Protein 5GUJ (pdb70)

Secondary structure (DSSP, 8-state):
-HHHHHHHHHHHHHHHHHHHHHHSSHHHHHHHHHHTTT--HHHHHHHT-EEE-S-SSHHHHHHHHTT--HHHHHHTTSEEE-TTSS-EEESS-SEEEEEEE-TTS-EEEEEEEESSS-SSSEEE--SBTTB-TTT--BTHHHHHHHHHHHTEEEEEESHHHHHHHHHTT--SEEEESSS---HHHHHHHHHH-SEEEE---SSHHHHHHHHHHHHHHHHTT-EEEE----SS--HHHHHHHH-HHHIIIIIITT-EEHHHHHHHHTTTT--TTSHHHHHHHHHHHHHHHTTSSSHHHHHHHHHHHHHHHT--HHHHHHHHHHH-

B-factor: mean 35.85, std 9.56, range [15.43, 84.0]

Foldseek 3Di:
DLVVLLQVLQVVVLQVQLCCLPPHPQNVVVVVVCVVLPDDVVLCVVQSKGWAEQDWCPVVCVQVVVPDDVVSCVLLQQWDAPPVRPGITGPAYQFTWGFFAAQQRGTRWIWTAHPDDDPPRIDIRDDHPRDDLQQGWGLNNQQLVVCQVVQEAEEEADVVLQSLQVVLVRSSYTYRYPDQHHLNNLVVVVVRHQEYEYQYFQDPVRLVSVLVNVVSNVVVNRQYFYFHDPDRDHNSRCCVVPNSPCCVVVGVVVTGHPLVSVLVVLCPPADCVDPVSVVVSLLVSLLVLLPDPDPVSSVVVLVVNCPVVVNDSVVSVVSSVVND

Solvent-accessible surface area: 15894 Å² total; per-residue (Å²): 112,25,94,115,95,6,31,87,0,0,56,54,0,23,130,37,5,34,80,9,1,50,97,42,173,99,0,102,126,0,27,84,57,4,73,92,119,42,38,58,78,136,18,0,79,80,15,55,0,0,10,1,22,112,31,153,83,55,4,11,101,6,0,67,153,106,67,26,56,55,38,44,0,62,116,0,1,5,1,48,124,116,188,98,58,82,22,47,38,3,41,2,50,20,5,0,0,7,5,0,14,34,43,166,25,39,1,8,0,1,1,0,29,4,18,53,103,62,142,66,90,88,21,45,5,57,101,5,60,32,2,62,81,39,105,10,0,9,6,5,74,56,0,95,106,62,0,155,157,79,132,34,0,0,0,0,63,24,9,34,15,0,7,10,0,12,65,8,79,0,88,2,0,0,0,2,3,59,36,77,12,29,65,65,0,0,125,26,0,102,180,37,15,92,52,0,2,0,0,11,53,20,74,158,70,2,31,69,24,6,26,128,4,0,78,42,0,83,144,81,45,7,128,10,98,4,4,53,10,66,106,72,17,37,0,33,76,6,11,108,129,91,23,12,130,83,0,43,88,73,12,1,81,58,9,48,50,8,8,29,5,17,11,72,35,44,56,115,91,58,87,39,102,60,128,45,44,82,100,41,1,9,87,63,1,0,96,34,0,20,82,34,96,44,90,141,76,34,91,73,23,5,104,100,2,13,86,87,19,103,56,62,78,149,60,6,69,128,42,17,71,105,71,105

CATH classification: 3.90.980.10 (+1 more: 3.40.1360.10)

Sequence (324 aa):
SGEQKMAEAHELLKKFYHHLLINTKEGQEALDYLLSRGFTKELINEFQIGYALDSWDFITKFLVKRGFSEAQMEKAGLLIRREDGSGYFDRFRNRVMFPIHDHHGAVVAFSGRALGSQQPKYMNSPETPLFHKSKLLYNFYKARLHIRKQERAVLFEGFADVISAVSSDVKESIATMGTSLTDDHVKILRRNVEEIILCYDSDKAGYEATLKASELLQKKGCKVRVAMIPDGLDPDDYIKKFGGEKFKNDIIDASVTVMAFKMQYFRKGKNLSDEGDRLAYIKDVLKEISTLSGSLEQEVYVKQLASEFSLSQESLTEQLSVFS

InterPro domains:
  IPR002694 Zinc finger, CHC2-type [PF01807] (6-99)
  IPR002694 Zinc finger, CHC2-type [SM00400] (36-90)
  IPR006171 TOPRIM domain [PS50880] (262-343)
  IPR006171 TOPRIM domain [SM00493] (262-333)
  IPR006295 DNA primase, DnaG [TIGR01391] (4-420)
  IPR013264 DNA primase DNAG, catalytic core, N-terminal [PF08275] (128-255)
  IPR016136 DNA helicase DnaB, N-terminal/DNA primase DnaG, C-terminal [G3DSA:1.10.860.10] (467-563)
  IPR019475 DNA primase, DnaB-helicase binding domain [PF10410] (370-425)
  IPR030846 DNA primase DnaG, bacteria [MF_00974] (4-593)
  IPR030846 DNA primase DnaG, bacteria [PIRSF002811] (3-602)
  IPR034151 Bacterial DnaG primase, TOPRIM domain [cd03364] (263-340)
  IPR036185 DNA helicase, DnaB-like, N-terminal domain superfamily [SSF48024] (463-563)
  IPR036977 DNA Primase, CHC2-type zinc finger [G3DSA:3.90.580.10] (1-101)
  IPR037068 DNA primase, catalytic core, N-terminal domain superfamily [G3DSA:3.90.980.10] (112-243)
  IPR050219 DnaG Primase [PTHR30313] (4-601)

Nearest PDB structures (foldseek):
  5guj-assembly1_A  TM=1.003E+00  e=5.226E-65  Bacillus subtilis subsp. subtilis str. 168
  4edv-assembly1_A  TM=8.982E-01  e=2.655E-35  Staphylococcus aureus
  4e2k-assembly1_A  TM=8.969E-01  e=6.711E-35  Staphylococcus aureus
  5vaz-assembly2_B  TM=8.029E-01  e=3.592E-27  Pseudomonas aeruginosa PAO1
  2au3-assembly1_A  TM=7.987E-01  e=7.755E-26  Aquifex aeolicus

Structure (mmCIF, N/CA/C/O backbone):
data_5GUJ
#
_entry.id   5GUJ
#
_cell.length_a   117.114
_cell.length_b   117.114
_cell.length_c   48.858
_cell.angle_alpha   90.00
_cell.angle_beta   90.00
_cell.angle_gamma   120.00
#
_symmetry.space_group_name_H-M   'P 61'
#
loop_
_entity.id
_entity.type
_entity.pdbx_description
1 polymer 'DNA primase'
2 water water
#
loop_
_atom_site.group_PDB
_atom_site.id
_atom_site.type_symbol
_atom_site.label_atom_id
_atom_site.label_alt_id
_atom_site.label_comp_id
_atom_site.label_asym_id
_atom_site.label_entity_id
_atom_site.label_seq_id
_atom_site.pdbx_PDB_ins_code
_atom_site.Cartn_x
_atom_site.Cartn_y
_atom_site.Cartn_z
_atom_site.occupancy
_atom_site.B_iso_or_equiv
_atom_site.auth_seq_id
_atom_site.auth_comp_id
_atom_site.auth_asym_id
_atom_site.auth_atom_id
_atom_site.pdbx_PDB_model_num
ATOM 1 N N . SER A 1 1 ? -93.002 -71.553 -16.690 1.00 42.45 112 SER A N 1
ATOM 2 C CA . SER A 1 1 ? -92.885 -72.891 -16.115 1.00 42.53 112 SER A CA 1
ATOM 3 C C . SER A 1 1 ? -92.259 -72.881 -14.716 1.00 49.08 112 SER A C 1
ATOM 4 O O . SER A 1 1 ? -92.819 -73.435 -13.764 1.00 45.66 112 SER A O 1
ATOM 7 N N . GLY A 1 2 ? -91.071 -72.280 -14.603 1.00 49.69 113 GLY A N 1
ATOM 8 C CA . GLY A 1 2 ? -90.554 -71.948 -13.290 1.00 42.52 113 GLY A CA 1
ATOM 9 C C . GLY A 1 2 ? -91.428 -70.941 -12.566 1.00 45.56 113 GLY A C 1
ATOM 10 O O . GLY A 1 2 ? -91.609 -71.025 -11.348 1.00 44.75 113 GLY A O 1
ATOM 11 N N . GLU A 1 3 ? -91.993 -69.982 -13.299 1.00 42.88 114 GLU A N 1
ATOM 12 C CA . GLU A 1 3 ? -92.902 -69.038 -12.665 1.00 44.21 114 GLU A CA 1
ATOM 13 C C . GLU A 1 3 ? -94.094 -69.746 -12.039 1.00 37.93 114 GLU A C 1
ATOM 14 O O . GLU A 1 3 ? -94.588 -69.322 -10.990 1.00 36.37 114 GLU A O 1
ATOM 20 N N . GLN A 1 4 ? -94.571 -70.823 -12.668 1.00 42.76 115 GLN A N 1
ATOM 21 C CA . GLN A 1 4 ? -95.664 -71.599 -12.096 1.00 36.35 115 GLN A CA 1
ATOM 22 C C . GLN A 1 4 ? -95.254 -72.266 -10.795 1.00 35.69 115 GLN A C 1
ATOM 23 O O . GLN A 1 4 ? -96.088 -72.450 -9.907 1.00 35.26 115 GLN A O 1
ATOM 29 N N . LYS A 1 5 ? -93.981 -72.636 -10.666 1.00 40.97 116 LYS A N 1
ATOM 30 C CA . LYS A 1 5 ? -93.482 -73.154 -9.398 1.00 38.73 116 LYS A CA 1
ATOM 31 C C . LYS A 1 5 ? -93.549 -72.087 -8.311 1.00 36.82 116 LYS A C 1
ATOM 32 O O . LYS A 1 5 ? -94.014 -72.345 -7.192 1.00 36.29 116 LYS A O 1
ATOM 38 N N . MET A 1 6 ? -93.084 -70.875 -8.630 1.00 34.56 117 MET A N 1
ATOM 39 C CA . MET A 1 6 ? -93.134 -69.768 -7.680 1.00 33.43 117 MET A CA 1
ATOM 40 C C . MET A 1 6 ? -94.563 -69.420 -7.287 1.00 30.77 117 MET A C 1
ATOM 41 O O . MET A 1 6 ? -94.821 -69.072 -6.131 1.00 31.86 117 MET A O 1
ATOM 46 N N . ALA A 1 7 ? -95.508 -69.538 -8.217 1.00 32.26 118 ALA A N 1
ATOM 47 C CA . ALA A 1 7 ? -96.907 -69.279 -7.889 1.00 32.37 118 ALA A CA 1
ATOM 48 C C . ALA A 1 7 ? -97.447 -70.316 -6.917 1.00 32.65 118 ALA A C 1
ATOM 49 O O . ALA A 1 7 ? -98.111 -69.965 -5.929 1.00 30.42 118 ALA A O 1
ATOM 51 N N . GLU A 1 8 ? -97.203 -71.606 -7.201 1.00 29.12 119 GLU A N 1
ATOM 52 C CA . GLU A 1 8 ? -97.779 -72.668 -6.376 1.00 33.62 119 GLU A CA 1
ATOM 53 C C . GLU A 1 8 ? -97.236 -72.612 -4.950 1.00 31.34 119 GLU A C 1
ATOM 54 O O . GLU A 1 8 ? -97.972 -72.852 -3.987 1.00 29.02 119 GLU A O 1
ATOM 60 N N . ALA A 1 9 ? -95.951 -72.293 -4.805 1.00 25.08 120 ALA A N 1
ATOM 61 C CA . ALA A 1 9 ? -95.357 -72.122 -3.490 1.00 29.89 120 ALA A CA 1
ATOM 62 C C . ALA A 1 9 ? -96.041 -71.013 -2.708 1.00 34.11 120 ALA A C 1
ATOM 63 O O . ALA A 1 9 ? -96.300 -71.152 -1.503 1.00 29.78 120 ALA A O 1
ATOM 65 N N . HIS A 1 10 ? -96.313 -69.888 -3.374 1.00 31.61 121 HIS A N 1
ATOM 66 C CA . HIS A 1 10 ? -96.969 -68.771 -2.702 1.00 32.72 121 HIS A CA 1
ATOM 67 C C . HIS A 1 10 ? -98.383 -69.127 -2.268 1.00 27.24 121 HIS A C 1
ATOM 68 O O . HIS A 1 10 ? -98.795 -68.789 -1.156 1.00 30.52 121 HIS A O 1
ATOM 75 N N . GLU A 1 11 ? -99.149 -69.793 -3.134 1.00 31.84 122 GLU A N 1
ATOM 76 C CA . GLU A 1 11 ? -100.489 -70.237 -2.745 1.00 32.42 122 GLU A CA 1
ATOM 77 C C . GLU A 1 11 ? -100.425 -71.159 -1.539 1.00 31.95 122 GLU A C 1
ATOM 78 O O . GLU A 1 11 ? -101.205 -71.010 -0.592 1.00 33.17 122 GLU A O 1
ATOM 84 N N . LEU A 1 12 ? -99.488 -72.112 -1.560 1.00 32.58 123 LEU A N 1
ATOM 85 C CA . LEU A 1 12 ? -99.308 -73.047 -0.457 1.00 31.60 123 LEU A CA 1
ATOM 86 C C . LEU A 1 12 ? -98.920 -72.314 0.820 1.00 35.17 123 LEU A C 1
ATOM 87 O O . LEU A 1 12 ? -99.550 -72.493 1.875 1.00 33.49 123 LEU A O 1
ATOM 92 N N . LEU A 1 13 ? -97.895 -71.455 0.737 1.00 32.55 124 LEU A N 1
ATOM 93 C CA . LEU A 1 13 ? -97.410 -70.773 1.934 1.00 32.92 124 LEU A CA 1
ATOM 94 C C . LEU A 1 13 ? -98.466 -69.855 2.547 1.00 32.85 124 LEU A C 1
ATOM 95 O O . LEU A 1 13 ? -98.506 -69.707 3.774 1.00 34.64 124 LEU A O 1
ATOM 100 N N . LYS A 1 14 ? -99.346 -69.255 1.737 1.00 31.04 125 LYS A N 1
ATOM 101 C CA . LYS A 1 14 ? -100.423 -68.457 2.324 1.00 32.30 125 LYS A CA 1
ATOM 102 C C . LYS A 1 14 ? -101.293 -69.309 3.233 1.00 33.68 125 LYS A C 1
ATOM 103 O O . LYS A 1 14 ? -101.614 -68.908 4.354 1.00 34.84 125 LYS A O 1
ATOM 109 N N . LYS A 1 15 ? -101.693 -70.493 2.756 1.00 34.61 126 LYS A N 1
ATOM 110 C CA . LYS A 1 15 ? -102.479 -71.409 3.578 1.00 34.94 126 LYS A CA 1
ATOM 111 C C . LYS A 1 15 ? -101.708 -71.861 4.819 1.00 33.89 126 LYS A C 1
ATOM 112 O O . LYS A 1 15 ? -102.271 -71.940 5.914 1.00 34.79 126 LYS A O 1
ATOM 118 N N . PHE A 1 16 ? -100.414 -72.143 4.669 1.00 32.37 127 PHE A N 1
ATOM 119 C CA . PHE A 1 16 ? -99.622 -72.698 5.764 1.00 35.07 127 PHE A CA 1
ATOM 120 C C . PHE A 1 16 ? -99.296 -71.644 6.819 1.00 32.34 127 PHE A C 1
ATOM 121 O O . PHE A 1 16 ? -99.510 -71.861 8.015 1.00 31.40 127 PHE A O 1
ATOM 129 N N . TYR A 1 17 ? -98.756 -70.502 6.391 1.00 35.56 128 TYR A N 1
ATOM 130 C CA . TYR A 1 17 ? -98.545 -69.379 7.297 1.00 34.29 128 TYR A CA 1
ATOM 131 C C . TYR A 1 17 ? -99.809 -69.066 8.091 1.00 32.99 128 TYR A C 1
ATOM 132 O O . TYR A 1 17 ? -99.757 -68.908 9.315 1.00 34.67 128 TYR A O 1
ATOM 141 N N . HIS A 1 18 ? -100.958 -68.988 7.406 1.00 30.08 129 HIS A N 1
ATOM 142 C CA . HIS A 1 18 ? -102.237 -68.814 8.103 1.00 36.11 129 HIS A CA 1
ATOM 143 C C . HIS A 1 18 ? -102.467 -69.932 9.110 1.00 36.96 129 HIS A C 1
ATOM 144 O O . HIS A 1 18 ? -102.869 -69.674 10.253 1.00 36.42 129 HIS A O 1
ATOM 151 N N . HIS A 1 19 ? -102.196 -71.177 8.706 1.00 34.84 130 HIS A N 1
ATOM 152 C CA . HIS A 1 19 ? -102.354 -72.317 9.601 1.00 33.12 130 HIS A CA 1
ATOM 153 C C . HIS A 1 19 ? -101.490 -72.167 10.847 1.00 37.68 130 HIS A C 1
ATOM 154 O O . HIS A 1 19 ? -101.950 -72.417 11.966 1.00 41.54 130 HIS A O 1
ATOM 161 N N . LEU A 1 20 ? -100.232 -71.751 10.677 1.00 36.82 131 LEU A N 1
ATOM 162 C CA . LEU A 1 20 ? -99.337 -71.618 11.826 1.00 37.71 131 LEU A CA 1
ATOM 163 C C . LEU A 1 20 ? -99.795 -70.516 12.770 1.00 39.75 131 LEU A C 1
ATOM 164 O O . LEU A 1 20 ? -99.591 -70.615 13.985 1.00 45.18 131 LEU A O 1
ATOM 169 N N . LEU A 1 21 ? -100.399 -69.448 12.237 1.00 39.48 132 LEU A N 1
ATOM 170 C CA . LEU A 1 21 ? -100.891 -68.371 13.097 1.00 39.54 132 LEU A CA 1
ATOM 171 C C . LEU A 1 21 ? -102.060 -68.840 13.947 1.00 41.74 132 LEU A C 1
ATOM 172 O O . LEU A 1 21 ? -102.081 -68.611 15.164 1.00 47.15 132 LEU A O 1
ATOM 177 N N . ILE A 1 22 ? -103.027 -69.514 13.314 1.00 41.73 133 ILE A N 1
ATOM 178 C CA . ILE A 1 22 ? -104.308 -69.861 13.927 1.00 45.47 133 ILE A CA 1
ATOM 179 C C . ILE A 1 22 ? -104.260 -71.158 14.737 1.00 47.16 133 ILE A C 1
ATOM 180 O O . ILE A 1 22 ? -105.080 -71.336 15.649 1.00 51.35 133 ILE A O 1
ATOM 185 N N . ASN A 1 23 ? -103.316 -72.070 14.452 1.00 50.46 134 ASN A N 1
ATOM 186 C CA . ASN A 1 23 ? -103.432 -73.447 14.928 1.00 48.75 134 ASN A CA 1
ATOM 187 C C . ASN A 1 23 ? -102.207 -74.004 15.657 1.00 49.72 134 ASN A C 1
ATOM 188 O O . ASN A 1 23 ? -102.190 -75.204 15.954 1.00 52.05 134 ASN A O 1
ATOM 193 N N . THR A 1 24 ? -101.197 -73.186 15.969 1.00 47.05 135 THR A N 1
ATOM 194 C CA . THR A 1 24 ? -99.988 -73.655 16.635 1.00 50.04 135 THR A CA 1
ATOM 195 C C . THR A 1 24 ? -99.683 -72.782 17.849 1.00 54.10 135 THR A C 1
ATOM 196 O O . THR A 1 24 ? -100.185 -71.660 17.977 1.00 54.93 135 THR A O 1
ATOM 200 N N . LYS A 1 25 ? -98.850 -73.319 18.755 1.00 50.75 136 LYS A N 1
ATOM 201 C CA . LYS A 1 25 ? -98.434 -72.570 19.943 1.00 51.83 136 LYS A CA 1
ATOM 202 C C . LYS A 1 25 ? -97.551 -71.384 19.578 1.00 50.71 136 LYS A C 1
ATOM 203 O O . LYS A 1 25 ? -97.714 -70.294 20.129 1.00 51.88 136 LYS A O 1
ATOM 209 N N . GLU A 1 26 ? -96.592 -71.586 18.673 1.00 52.67 137 GLU A N 1
ATOM 210 C CA . GLU A 1 26 ? -95.741 -70.489 18.219 1.00 53.03 137 GLU A CA 1
ATOM 211 C C . GLU A 1 26 ? -96.575 -69.316 17.708 1.00 50.87 137 GLU A C 1
ATOM 212 O O . GLU A 1 26 ? -96.270 -68.152 17.991 1.00 47.60 137 GLU A O 1
ATOM 218 N N . GLY A 1 27 ? -97.660 -69.608 16.986 1.00 54.00 138 GLY A N 1
ATOM 219 C CA . GLY A 1 27 ? -98.516 -68.558 16.459 1.00 47.44 138 GLY A CA 1
ATOM 220 C C . GLY A 1 27 ? -99.190 -67.708 17.515 1.00 48.83 138 GLY A C 1
ATOM 221 O O . GLY A 1 27 ? -99.651 -66.606 17.201 1.00 49.41 138 GLY A O 1
ATOM 222 N N . GLN A 1 28 ? -99.233 -68.183 18.765 1.00 53.93 139 GLN A N 1
ATOM 223 C CA . GLN A 1 28 ? -99.981 -67.506 19.826 1.00 52.24 139 GLN A CA 1
ATOM 224 C C . GLN A 1 28 ? -99.466 -66.091 20.085 1.00 48.99 139 GLN A C 1
ATOM 225 O O . GLN A 1 28 ? -100.250 -65.139 20.162 1.00 48.45 139 GLN A O 1
ATOM 231 N N . GLU A 1 29 ? -98.151 -65.936 20.255 1.00 50.61 140 GLU A N 1
ATOM 232 C CA . GLU A 1 29 ? -97.608 -64.612 20.549 1.00 55.77 140 GLU A CA 1
ATOM 233 C C . GLU A 1 29 ? -97.960 -63.618 19.449 1.00 58.31 140 GLU A C 1
ATOM 234 O O . GLU A 1 29 ? -98.205 -62.437 19.726 1.00 61.01 140 GLU A O 1
ATOM 240 N N . ALA A 1 30 ? -98.024 -64.080 18.201 1.00 54.54 141 ALA A N 1
ATOM 241 C CA . ALA A 1 30 ? -98.438 -63.209 17.111 1.00 47.31 141 ALA A CA 1
ATOM 242 C C . ALA A 1 30 ? -99.953 -63.033 17.083 1.00 51.65 141 ALA A C 1
ATOM 243 O O . ALA A 1 30 ? -100.448 -61.932 16.810 1.00 47.46 141 ALA A O 1
ATOM 245 N N . LEU A 1 31 ? -100.703 -64.108 17.348 1.00 46.94 142 LEU A N 1
ATOM 246 C CA . LEU A 1 31 ? -102.159 -64.016 17.326 1.00 47.62 142 LEU A CA 1
ATOM 247 C C . LEU A 1 31 ? -102.652 -63.056 18.396 1.00 51.78 142 LEU A C 1
ATOM 248 O O . LEU A 1 31 ? -103.465 -62.167 18.127 1.00 49.56 142 LEU A O 1
ATOM 253 N N . ASP A 1 32 ? -102.150 -63.214 19.620 1.00 56.82 143 ASP A N 1
ATOM 254 C CA . ASP A 1 32 ? -102.563 -62.333 20.703 1.00 58.24 143 ASP A CA 1
ATOM 255 C C . ASP A 1 32 ? -102.134 -60.902 20.434 1.00 55.68 143 ASP A C 1
ATOM 256 O O . ASP A 1 32 ? -102.915 -59.962 20.626 1.00 60.99 143 ASP A O 1
ATOM 261 N N . TYR A 1 33 ? -100.904 -60.714 19.967 1.00 51.36 144 TYR A N 1
ATOM 262 C CA . TYR A 1 33 ? -100.469 -59.361 19.654 1.00 56.79 144 TYR A CA 1
ATOM 263 C C . TYR A 1 33 ? -101.316 -58.743 18.541 1.00 54.12 144 TYR A C 1
ATOM 264 O O . TYR A 1 33 ? -101.543 -57.530 18.539 1.00 55.26 144 TYR A O 1
ATOM 273 N N . LEU A 1 34 ? -101.811 -59.554 17.603 1.00 53.32 145 LEU A N 1
ATOM 274 C CA . LEU A 1 34 ? -102.679 -59.027 16.554 1.00 50.89 145 LEU A CA 1
ATOM 275 C C . LEU A 1 34 ? -104.019 -58.582 17.124 1.00 55.07 145 LEU A C 1
ATOM 276 O O . LEU A 1 34 ? -104.493 -57.473 16.843 1.00 54.88 145 LEU A O 1
ATOM 281 N N . LEU A 1 35 ? -104.650 -59.444 17.920 1.00 54.73 146 LEU A N 1
ATOM 282 C CA . LEU A 1 35 ? -105.915 -59.077 18.536 1.00 57.09 146 LEU A CA 1
ATOM 283 C C . LEU A 1 35 ? -105.756 -57.848 19.419 1.00 58.62 146 LEU A C 1
ATOM 284 O O . LEU A 1 35 ? -106.653 -57.000 19.468 1.00 61.56 146 LEU A O 1
ATOM 289 N N . SER A 1 36 ? -104.607 -57.709 20.081 1.00 59.50 147 SER A N 1
ATOM 290 C CA . SER A 1 36 ? -104.363 -56.567 20.953 1.00 59.32 147 SER A CA 1
ATOM 291 C C . SER A 1 36 ? -104.171 -55.261 20.191 1.00 60.98 147 SER A C 1
ATOM 292 O O . SER A 1 36 ? -104.073 -54.206 20.824 1.00 71.15 147 SER A O 1
ATOM 295 N N . ARG A 1 37 ? -104.099 -55.294 18.866 1.00 58.14 148 ARG A N 1
ATOM 296 C CA . ARG A 1 37 ? -103.953 -54.085 18.069 1.00 55.93 148 ARG A CA 1
ATOM 297 C C . ARG A 1 37 ? -105.130 -53.921 17.107 1.00 54.42 148 ARG A C 1
ATOM 298 O O . ARG A 1 37 ? -104.997 -53.328 16.033 1.00 46.76 148 ARG A O 1
ATOM 306 N N . GLY A 1 38 ? -106.292 -54.462 17.477 1.00 52.93 149 GLY A N 1
ATOM 307 C CA . GLY A 1 38 ? -107.522 -54.209 16.757 1.00 53.52 149 GLY A CA 1
ATOM 308 C C . GLY A 1 38 ? -107.934 -55.261 15.747 1.00 52.39 149 GLY A C 1
ATOM 309 O O . GLY A 1 38 ? -109.041 -55.155 15.194 1.00 50.52 149 GLY A O 1
ATOM 310 N N . PHE A 1 39 ? -107.095 -56.265 15.486 1.00 49.48 150 PHE A N 1
ATOM 311 C CA . PHE A 1 39 ? -107.466 -57.318 14.546 1.00 46.79 150 PHE A CA 1
ATOM 312 C C . PHE A 1 39 ? -108.556 -58.206 15.128 1.00 48.31 150 PHE A C 1
ATOM 313 O O . PHE A 1 39 ? -108.455 -58.669 16.265 1.00 55.49 150 PHE A O 1
ATOM 321 N N . THR A 1 40 ? -109.606 -58.429 14.350 1.00 44.98 151 THR A N 1
ATOM 322 C CA . THR A 1 40 ? -110.579 -59.468 14.638 1.00 49.11 151 THR A CA 1
ATOM 323 C C . THR A 1 40 ? -110.239 -60.703 13.811 1.00 50.66 151 THR A C 1
ATOM 324 O O . THR A 1 40 ? -109.538 -60.627 12.793 1.00 49.52 151 THR A O 1
ATOM 328 N N . LYS A 1 41 ? -110.719 -61.861 14.263 1.00 47.63 152 LYS A N 1
ATOM 329 C CA . LYS A 1 41 ? -110.415 -63.035 13.464 1.00 52.61 152 LYS A CA 1
ATOM 330 C C . LYS A 1 41 ? -111.244 -63.036 12.184 1.00 51.68 152 LYS A C 1
ATOM 331 O O . LYS A 1 41 ? -110.867 -63.667 11.196 1.00 50.75 152 LYS A O 1
ATOM 337 N N . GLU A 1 42 ? -112.342 -62.289 12.157 1.00 48.17 153 GLU A N 1
ATOM 338 C CA . GLU A 1 42 ? -112.989 -61.989 10.884 1.00 45.85 153 GLU A CA 1
ATOM 339 C C . GLU A 1 42 ? -112.014 -61.311 9.931 1.00 48.38 153 GLU A C 1
ATOM 340 O O . GLU A 1 42 ? -112.020 -61.591 8.729 1.00 44.73 153 GLU A O 1
ATOM 346 N N . LEU A 1 43 ? -111.162 -60.421 10.451 1.00 45.58 154 LEU A N 1
ATOM 347 C CA . LEU A 1 43 ? -110.154 -59.784 9.610 1.00 45.69 154 LEU A CA 1
ATOM 348 C C . LEU A 1 43 ? -109.021 -60.747 9.283 1.00 46.91 154 LEU A C 1
ATOM 349 O O . LEU A 1 43 ? -108.562 -60.812 8.134 1.00 44.20 154 LEU A O 1
ATOM 354 N N . ILE A 1 44 ? -108.564 -61.506 10.279 1.00 44.29 155 ILE A N 1
ATOM 355 C CA . ILE A 1 44 ? -107.450 -62.421 10.058 1.00 42.01 155 ILE A CA 1
ATOM 356 C C . ILE A 1 44 ? -107.803 -63.437 8.981 1.00 43.29 155 ILE A C 1
ATOM 357 O O . ILE A 1 44 ? -107.016 -63.686 8.065 1.00 44.54 155 ILE A O 1
ATOM 362 N N . ASN A 1 45 ? -109.005 -64.016 9.049 1.00 43.92 156 ASN A N 1
ATOM 363 C CA . ASN A 1 45 ? -109.403 -64.941 7.993 1.00 44.49 156 ASN A CA 1
ATOM 364 C C . ASN A 1 45 ? -109.697 -64.196 6.692 1.00 50.06 156 ASN A C 1
ATOM 365 O O . ASN A 1 45 ? -109.447 -64.730 5.602 1.00 52.13 156 ASN A O 1
ATOM 370 N N . GLU A 1 46 ? -110.201 -62.960 6.785 1.00 48.25 157 GLU A N 1
ATOM 371 C CA . GLU A 1 46 ? -110.525 -62.187 5.586 1.00 46.35 157 GLU A CA 1
ATOM 372 C C . GLU A 1 46 ? -109.266 -61.876 4.792 1.00 46.98 157 GLU A C 1
ATOM 373 O O . GLU A 1 46 ? -109.201 -62.130 3.582 1.00 45.54 157 GLU A O 1
ATOM 379 N N . PHE A 1 47 ? -108.249 -61.344 5.458 1.00 42.24 158 PHE A N 1
ATOM 380 C CA . PHE A 1 47 ? -106.992 -61.058 4.794 1.00 36.17 158 PHE A CA 1
ATOM 381 C C . PHE A 1 47 ? -106.019 -62.234 4.819 1.00 37.54 158 PHE A C 1
ATOM 382 O O . PHE A 1 47 ? -104.934 -62.124 4.241 1.00 35.66 158 PHE A O 1
ATOM 390 N N . GLN A 1 48 ? -106.408 -63.364 5.414 1.00 35.69 159 GLN A N 1
ATOM 391 C CA . GLN A 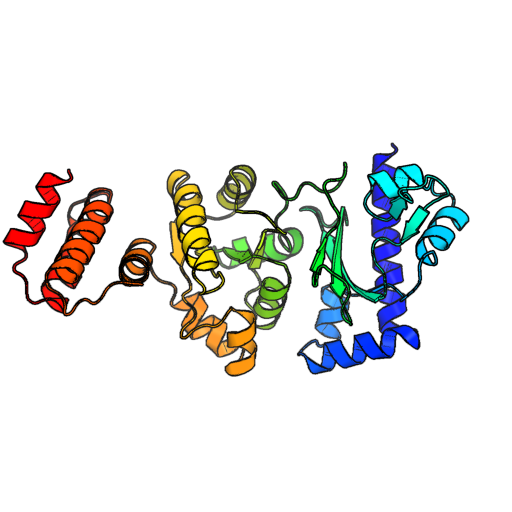1 48 ? -105.574 -64.567 5.455 1.00 40.19 159 GLN A CA 1
ATOM 392 C C . GLN A 1 48 ? -104.187 -64.253 6.003 1.00 38.15 159 GLN A C 1
ATOM 393 O O . GLN A 1 48 ? -103.162 -64.685 5.472 1.00 39.03 159 GLN A O 1
ATOM 399 N N . ILE A 1 49 ? -104.170 -63.463 7.076 1.00 37.31 160 ILE A N 1
ATOM 400 C CA . ILE A 1 49 ? -102.933 -63.156 7.768 1.00 34.72 160 ILE A CA 1
ATOM 401 C C . ILE A 1 49 ? -102.333 -64.447 8.311 1.00 34.79 160 ILE A C 1
ATOM 402 O O . ILE A 1 49 ? -103.056 -65.366 8.716 1.00 35.55 160 ILE A O 1
ATOM 407 N N . GLY A 1 50 ? -101.006 -64.534 8.301 1.00 30.25 161 GLY A N 1
ATOM 408 C CA . GLY A 1 50 ? -100.345 -65.721 8.807 1.00 29.00 161 GLY A CA 1
ATOM 409 C C . GLY A 1 50 ? -99.175 -65.426 9.726 1.00 32.31 161 GLY A C 1
ATOM 410 O O . GLY A 1 50 ? -98.996 -64.293 10.200 1.00 29.06 161 GLY A O 1
ATOM 411 N N . TYR A 1 51 ? -98.366 -66.445 9.994 1.00 31.25 162 TYR A N 1
ATOM 412 C CA . TYR A 1 51 ? -97.196 -66.260 10.840 1.00 31.44 162 TYR A CA 1
ATOM 413 C C . TYR A 1 51 ? -96.067 -67.143 10.342 1.00 34.46 162 TYR A C 1
ATOM 414 O O . TYR A 1 51 ? -96.279 -68.333 10.096 1.00 37.36 162 TYR A O 1
ATOM 423 N N . ALA A 1 52 ? -94.880 -66.561 10.185 1.00 29.06 163 ALA A N 1
ATOM 424 C CA . ALA A 1 52 ? -93.682 -67.315 9.856 1.00 32.64 163 ALA A CA 1
ATOM 425 C C . ALA A 1 52 ? -92.893 -67.570 11.137 1.00 31.08 163 ALA A C 1
ATOM 426 O O . ALA A 1 52 ? -92.482 -66.623 11.810 1.00 34.18 163 ALA A O 1
ATOM 428 N N . LEU A 1 53 ? -92.676 -68.843 11.459 1.00 31.59 164 LEU A N 1
ATOM 429 C CA . LEU A 1 53 ? -91.945 -69.216 12.665 1.00 30.61 164 LEU A CA 1
ATOM 430 C C . LEU A 1 53 ? -90.577 -68.543 12.727 1.00 32.00 164 LEU A C 1
ATOM 431 O O . LEU A 1 53 ? -89.981 -68.186 11.710 1.00 31.05 164 LEU A O 1
ATOM 436 N N . ASP A 1 54 ? -90.082 -68.383 13.953 1.00 34.93 165 ASP A N 1
ATOM 437 C CA . ASP A 1 54 ? -88.768 -67.807 14.225 1.00 33.04 165 ASP A CA 1
ATOM 438 C C . ASP A 1 54 ? -87.697 -68.881 14.038 1.00 36.75 165 ASP A C 1
ATOM 439 O O . ASP A 1 54 ? -87.084 -69.368 14.988 1.00 41.54 165 ASP A O 1
ATOM 444 N N . SER A 1 55 ? -87.494 -69.268 12.778 1.00 36.09 166 SER A N 1
ATOM 445 C CA . SER A 1 55 ? -86.515 -70.283 12.406 1.00 34.40 166 SER A CA 1
ATOM 446 C C . SER A 1 55 ? -85.682 -69.774 11.239 1.00 35.22 166 SER A C 1
ATOM 447 O O . SER A 1 55 ? -86.033 -68.791 10.586 1.00 41.90 166 SER A O 1
ATOM 450 N N . TRP A 1 56 ? -84.562 -70.439 10.975 1.00 33.72 167 TRP A N 1
ATOM 451 C CA . TRP A 1 56 ? -83.767 -70.076 9.804 1.00 39.28 167 TRP A CA 1
ATOM 452 C C . TRP A 1 56 ? -84.131 -70.890 8.573 1.00 36.97 167 TRP A C 1
ATOM 453 O O . TRP A 1 56 ? -83.988 -70.395 7.451 1.00 37.98 167 TRP A O 1
ATOM 464 N N . ASP A 1 57 ? -84.596 -72.126 8.755 1.00 37.01 168 ASP A N 1
ATOM 465 C CA . ASP A 1 57 ? -84.702 -73.071 7.654 1.00 34.55 168 ASP A CA 1
ATOM 466 C C . ASP A 1 57 ? -86.023 -73.820 7.635 1.00 35.20 168 ASP A C 1
ATOM 467 O O . ASP A 1 57 ? -86.190 -74.724 6.808 1.00 36.09 168 ASP A O 1
ATOM 472 N N . PHE A 1 58 ? -86.955 -73.480 8.526 1.00 30.45 169 PHE A N 1
ATOM 473 C CA . PHE A 1 58 ? -88.202 -74.225 8.615 1.00 30.34 169 PHE A CA 1
ATOM 474 C C . PHE A 1 58 ? -88.933 -74.254 7.273 1.00 35.34 169 PHE A C 1
ATOM 475 O O . PHE A 1 58 ? -89.368 -75.315 6.816 1.00 37.14 169 PHE A O 1
ATOM 483 N N . ILE A 1 59 ? -89.060 -73.102 6.611 1.00 33.27 170 ILE A N 1
ATOM 484 C CA . ILE A 1 59 ? -89.758 -73.080 5.326 1.00 36.80 170 ILE A CA 1
ATOM 485 C C . ILE A 1 59 ? -88.828 -73.507 4.181 1.00 37.16 170 ILE A C 1
ATOM 486 O O . ILE A 1 59 ? -89.295 -74.045 3.168 1.00 32.08 170 ILE A O 1
ATOM 491 N N . THR A 1 60 ? -87.512 -73.301 4.322 1.00 34.40 171 THR A N 1
ATOM 492 C CA . THR A 1 60 ? -86.569 -73.897 3.381 1.00 33.16 171 THR A CA 1
ATOM 493 C C . THR A 1 60 ? -86.715 -75.414 3.335 1.00 36.27 171 THR A C 1
ATOM 494 O O . THR A 1 60 ? -86.868 -76.001 2.259 1.00 36.99 171 THR A O 1
ATOM 498 N N . LYS A 1 61 ? -86.661 -76.071 4.495 1.00 34.71 172 LYS A N 1
ATOM 499 C CA . LYS A 1 61 ? -86.863 -77.515 4.509 1.00 36.47 172 LYS A CA 1
ATOM 500 C C . LYS A 1 61 ? -88.276 -77.871 4.067 1.00 37.34 172 LYS A C 1
ATOM 501 O O . LYS A 1 61 ? -88.490 -78.924 3.452 1.00 33.67 172 LYS A O 1
ATOM 507 N N . PHE A 1 62 ? -89.245 -77.001 4.367 1.00 34.89 173 PHE A N 1
ATOM 508 C CA . PHE A 1 62 ? -90.639 -77.290 4.056 1.00 34.16 173 PHE A CA 1
ATOM 509 C C . PHE A 1 62 ? -90.861 -77.347 2.553 1.00 31.06 173 PHE A C 1
ATOM 510 O O . PHE A 1 62 ? -91.594 -78.206 2.058 1.00 31.51 173 PHE A O 1
ATOM 518 N N . LEU A 1 63 ? -90.211 -76.455 1.813 1.00 31.35 174 LEU A N 1
ATOM 519 C CA . LEU A 1 63 ? -90.367 -76.389 0.367 1.00 31.10 174 LEU A CA 1
ATOM 520 C C . LEU A 1 63 ? -89.541 -77.453 -0.338 1.00 32.55 174 LEU A C 1
ATOM 521 O O . LEU A 1 63 ? -89.998 -78.034 -1.329 1.00 33.87 174 LEU A O 1
ATOM 526 N N . VAL A 1 64 ? -88.327 -77.720 0.155 1.00 32.50 175 VAL A N 1
ATOM 527 C CA . VAL A 1 64 ? -87.486 -78.745 -0.455 1.00 32.83 175 VAL A CA 1
ATOM 528 C C . VAL A 1 64 ? -88.116 -80.117 -0.283 1.00 32.69 175 VAL A C 1
ATOM 529 O O . VAL A 1 64 ? -88.156 -80.915 -1.227 1.00 35.63 175 VAL A O 1
ATOM 533 N N . LYS A 1 65 ? -88.652 -80.401 0.910 1.00 32.82 176 LYS A N 1
ATOM 534 C CA . LYS A 1 65 ? -89.324 -81.677 1.135 1.00 34.59 176 LYS A CA 1
ATOM 535 C C . LYS A 1 65 ? -90.447 -81.898 0.127 1.00 36.91 176 LYS A C 1
ATOM 536 O O . LYS A 1 65 ? -90.735 -83.041 -0.249 1.00 38.14 176 LYS A O 1
ATOM 542 N N . ARG A 1 66 ? -91.080 -80.822 -0.329 1.00 38.15 177 ARG A N 1
ATOM 543 C CA . ARG A 1 66 ? -92.213 -80.898 -1.237 1.00 33.65 177 ARG A CA 1
ATOM 544 C C . ARG A 1 66 ? -91.802 -80.763 -2.702 1.00 33.49 177 ARG A C 1
ATOM 545 O O . ARG A 1 66 ? -92.673 -80.622 -3.568 1.00 30.06 177 ARG A O 1
ATOM 553 N N . GLY A 1 67 ? -90.503 -80.837 -2.992 1.00 30.79 178 GLY A N 1
ATOM 554 C CA . GLY A 1 67 ? -90.024 -80.932 -4.351 1.00 29.07 178 GLY A CA 1
ATOM 555 C C . GLY A 1 67 ? -89.594 -79.629 -4.978 1.00 33.69 178 GLY A C 1
ATOM 556 O O . GLY A 1 67 ? -89.387 -79.593 -6.201 1.00 31.96 178 GLY A O 1
ATOM 557 N N . PHE A 1 68 ? -89.433 -78.567 -4.186 1.00 29.40 179 PHE A N 1
ATOM 558 C CA . PHE A 1 68 ? -89.159 -77.234 -4.702 1.00 26.31 179 PHE A CA 1
ATOM 559 C C . PHE A 1 68 ? -87.666 -76.954 -4.717 1.00 31.33 179 PHE A C 1
ATOM 560 O O . PHE A 1 68 ? -86.964 -77.196 -3.729 1.00 35.16 179 PHE A O 1
ATOM 568 N N . SER A 1 69 ? -87.192 -76.427 -5.833 1.00 28.47 180 SER A N 1
ATOM 569 C CA . SER A 1 69 ? -85.800 -76.044 -5.949 1.00 27.02 180 SER A CA 1
ATOM 570 C C . SER A 1 69 ? -85.538 -74.797 -5.109 1.00 35.88 180 SER A C 1
ATOM 571 O O . SER A 1 69 ? -86.291 -73.818 -5.181 1.00 35.81 180 SER A O 1
ATOM 574 N N . GLU A 1 70 ? -84.468 -74.833 -4.308 1.00 35.37 181 GLU A N 1
ATOM 575 C CA . GLU A 1 70 ? -84.105 -73.670 -3.502 1.00 35.23 181 GLU A CA 1
ATOM 576 C C . GLU A 1 70 ? -83.839 -72.446 -4.369 1.00 34.10 181 GLU A C 1
ATOM 577 O O . GLU A 1 70 ? -84.221 -71.330 -4.005 1.00 35.10 181 GLU A O 1
ATOM 583 N N . ALA A 1 71 ? -83.207 -72.633 -5.530 1.00 35.50 182 ALA A N 1
ATOM 584 C CA . ALA A 1 71 ? -82.849 -71.474 -6.342 1.00 36.01 182 ALA A CA 1
ATOM 585 C C . ALA A 1 71 ? -84.072 -70.865 -7.016 1.00 33.20 182 ALA A C 1
ATOM 586 O O . ALA A 1 71 ? -84.131 -69.647 -7.196 1.00 31.43 182 ALA A O 1
ATOM 588 N N . GLN A 1 72 ? -85.048 -71.689 -7.404 1.00 35.21 183 GLN A N 1
ATOM 589 C CA . GLN A 1 72 ? -86.340 -71.156 -7.824 1.00 35.74 183 GLN A CA 1
ATOM 590 C C . GLN A 1 72 ? -86.969 -70.329 -6.712 1.00 36.41 183 GLN A C 1
ATOM 591 O O . GLN A 1 72 ? -87.408 -69.196 -6.941 1.00 33.59 183 GLN A O 1
ATOM 597 N N . MET A 1 73 ? -87.038 -70.904 -5.500 1.00 33.66 184 MET A N 1
ATOM 598 C CA . MET A 1 73 ? -87.597 -70.229 -4.341 1.00 32.57 184 MET A CA 1
ATOM 599 C C . MET A 1 73 ? -86.800 -68.997 -3.957 1.00 33.40 184 MET A C 1
ATOM 600 O O . MET A 1 73 ? -87.356 -68.098 -3.322 1.00 34.35 184 MET A O 1
ATOM 605 N N . GLU A 1 74 ? -85.523 -68.923 -4.330 1.00 28.95 185 GLU A N 1
ATOM 606 C CA . GLU A 1 74 ? -84.803 -67.666 -4.158 1.00 31.43 185 GLU A CA 1
ATOM 607 C C . GLU A 1 74 ? -85.251 -66.639 -5.200 1.00 35.67 185 GLU A C 1
ATOM 608 O O . GLU A 1 74 ? -85.493 -65.469 -4.867 1.00 34.17 185 GLU A O 1
ATOM 614 N N . LYS A 1 75 ? -85.391 -67.056 -6.464 1.00 33.77 186 LYS A N 1
ATOM 615 C CA . LYS A 1 75 ? -85.958 -66.158 -7.472 1.00 37.62 186 LYS A CA 1
ATOM 616 C C . LYS A 1 75 ? -87.377 -65.730 -7.109 1.00 31.30 186 LYS A C 1
ATOM 617 O O . LYS A 1 75 ? -87.805 -64.635 -7.479 1.00 30.98 186 LYS A O 1
ATOM 623 N N . ALA A 1 76 ? -88.123 -66.577 -6.398 1.00 31.87 187 ALA A N 1
ATOM 624 C CA . ALA A 1 76 ? -89.474 -66.226 -5.969 1.00 35.08 187 ALA A CA 1
ATOM 625 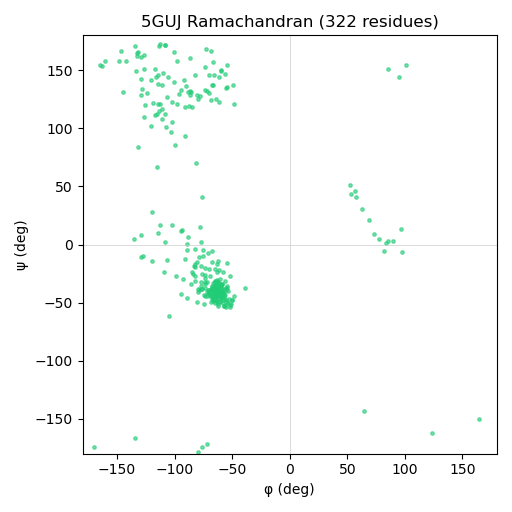C C . ALA A 1 76 ? -89.485 -65.234 -4.807 1.00 34.88 187 ALA A C 1
ATOM 626 O O . ALA A 1 76 ? -90.551 -64.711 -4.468 1.00 39.09 187 ALA A O 1
ATOM 628 N N . GLY A 1 77 ? -88.338 -64.960 -4.198 1.00 31.05 188 GLY A N 1
ATOM 629 C CA . GLY A 1 77 ? -88.293 -64.055 -3.082 1.00 31.20 188 GLY A CA 1
ATOM 630 C C . GLY A 1 77 ? -88.581 -64.708 -1.759 1.00 33.51 188 GLY A C 1
ATOM 631 O O . GLY A 1 77 ? -88.623 -64.011 -0.739 1.00 33.09 188 GLY A O 1
ATOM 632 N N . LEU A 1 78 ? -88.772 -66.026 -1.739 1.00 30.82 189 LEU A N 1
ATOM 633 C CA . LEU A 1 78 ? -89.136 -66.740 -0.522 1.00 34.34 189 LEU A CA 1
ATOM 634 C C . LEU A 1 78 ? -87.938 -67.111 0.353 1.00 32.96 189 LEU A C 1
ATOM 635 O O . LEU A 1 78 ? -88.112 -67.297 1.565 1.00 32.03 189 LEU A O 1
ATOM 640 N N . LEU A 1 79 ? -86.745 -67.239 -0.228 1.00 29.73 190 LEU A N 1
ATOM 641 C CA . LEU A 1 79 ? -85.537 -67.644 0.480 1.00 29.75 190 LEU A CA 1
ATOM 642 C C . LEU A 1 79 ? -84.425 -66.691 0.104 1.00 31.84 190 LEU A C 1
ATOM 643 O O . LEU A 1 79 ? -84.491 -65.993 -0.913 1.00 34.34 190 LEU A O 1
ATOM 648 N N . ILE A 1 80 ? -83.387 -66.687 0.924 1.00 29.34 191 ILE A N 1
ATOM 649 C CA . ILE A 1 80 ? -82.183 -65.919 0.653 1.00 30.84 191 ILE A CA 1
ATOM 650 C C . ILE A 1 80 ? -81.014 -66.889 0.575 1.00 34.55 191 ILE A C 1
ATOM 651 O O . ILE A 1 80 ? -80.970 -67.879 1.320 1.00 34.65 191 ILE A O 1
ATOM 656 N N . ARG A 1 81 ? -80.085 -66.639 -0.347 1.00 33.86 192 ARG A N 1
ATOM 657 C CA . ARG A 1 81 ? -78.898 -67.476 -0.427 1.00 35.78 192 ARG A CA 1
ATOM 658 C C . ARG A 1 81 ? -77.851 -66.922 0.522 1.00 36.48 192 ARG A C 1
ATOM 65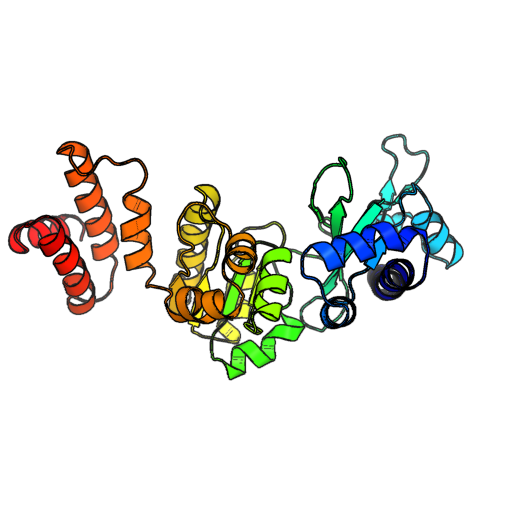9 O O . ARG A 1 81 ? -77.620 -65.708 0.556 1.00 37.81 192 ARG A O 1
ATOM 667 N N . ARG A 1 82 ? -77.264 -67.809 1.324 1.00 36.07 193 ARG A N 1
ATOM 668 C CA . ARG A 1 82 ? -76.122 -67.440 2.141 1.00 34.21 193 ARG A CA 1
ATOM 669 C C . ARG A 1 82 ? -75.116 -66.714 1.282 1.00 34.09 193 ARG A C 1
ATOM 670 O O . ARG A 1 82 ? -74.653 -67.245 0.270 1.00 42.08 193 ARG A O 1
ATOM 678 N N . GLU A 1 83 ? -74.815 -65.484 1.671 1.00 34.30 194 GLU A N 1
ATOM 679 C CA . GLU A 1 83 ? -73.681 -64.732 1.153 1.00 43.94 194 GLU A CA 1
ATOM 680 C C . GLU A 1 83 ? -72.436 -65.604 0.947 1.00 44.30 194 GLU A C 1
ATOM 681 O O . GLU A 1 83 ? -71.714 -65.426 -0.041 1.00 44.06 194 GLU A O 1
ATOM 687 N N . ASP A 1 84 ? -72.186 -66.565 1.846 1.00 39.99 195 ASP A N 1
ATOM 688 C CA . ASP A 1 84 ? -71.027 -67.447 1.733 1.00 40.16 195 ASP A CA 1
ATOM 689 C C . ASP A 1 84 ? -71.289 -68.701 0.888 1.00 47.91 195 ASP A C 1
ATOM 690 O O . ASP A 1 84 ? -70.429 -69.591 0.844 1.00 47.72 195 ASP A O 1
ATOM 695 N N . GLY A 1 85 ? -72.451 -68.806 0.237 1.00 44.79 196 GLY A N 1
ATOM 696 C CA . GLY A 1 85 ? -72.674 -69.890 -0.706 1.00 39.83 196 GLY A CA 1
ATOM 697 C C . GLY A 1 85 ? -72.889 -71.268 -0.119 1.00 39.92 196 GLY A C 1
ATOM 698 O O . GLY A 1 85 ? -72.947 -72.239 -0.875 1.00 43.57 196 GLY A O 1
ATOM 699 N N . SER A 1 86 ? -73.041 -71.391 1.199 1.00 37.38 197 SER A N 1
ATOM 700 C CA . SER A 1 86 ? -73.259 -72.693 1.818 1.00 36.02 197 SER A CA 1
ATOM 701 C C . SER A 1 86 ? -74.699 -73.196 1.735 1.00 39.90 197 SER A C 1
ATOM 702 O O . SER A 1 86 ? -74.934 -74.388 1.973 1.00 37.10 197 SER A O 1
ATOM 705 N N . GLY A 1 87 ? -75.670 -72.342 1.413 1.00 40.08 198 GLY A N 1
ATOM 706 C CA . GLY A 1 87 ? -77.035 -72.829 1.317 1.00 32.29 198 GLY A CA 1
ATOM 707 C C . GLY A 1 87 ? -78.052 -71.705 1.316 1.00 34.54 198 GLY A C 1
ATOM 708 O O . GLY A 1 87 ? -77.760 -70.595 0.862 1.00 36.02 198 GLY A O 1
ATOM 709 N N . TYR A 1 88 ? -79.229 -72.013 1.841 1.00 38.51 199 TYR A N 1
ATOM 710 C CA . TYR A 1 88 ? -80.366 -71.103 1.789 1.00 34.69 199 TYR A CA 1
ATOM 711 C C . TYR A 1 88 ? -81.028 -71.022 3.161 1.00 36.25 199 TYR A C 1
ATOM 712 O O . TYR A 1 88 ? -81.000 -71.990 3.926 1.00 35.32 199 TYR A O 1
ATOM 721 N N . PHE A 1 89 ? -81.617 -69.855 3.480 1.00 34.48 200 PHE A N 1
ATOM 722 C CA . PHE A 1 89 ? -82.437 -69.706 4.685 1.00 29.28 200 PHE A CA 1
ATOM 723 C C . PHE A 1 89 ? -83.737 -68.966 4.377 1.00 32.18 200 PHE A C 1
ATOM 724 O O . PHE A 1 89 ? -83.935 -68.417 3.287 1.00 33.48 200 PHE A O 1
ATOM 732 N N . ASP A 1 90 ? -84.626 -68.967 5.376 1.00 33.90 201 ASP A N 1
ATOM 733 C CA . ASP A 1 90 ? -85.939 -68.328 5.282 1.00 34.95 201 ASP A CA 1
ATOM 734 C C . ASP A 1 90 ? -85.797 -66.811 5.223 1.00 32.67 201 ASP A C 1
ATOM 735 O O . ASP A 1 90 ? -85.204 -66.206 6.121 1.00 35.86 201 ASP A O 1
ATOM 740 N N . ARG A 1 91 ? -86.351 -66.182 4.188 1.00 32.54 202 ARG A N 1
ATOM 741 C CA . ARG A 1 91 ? -86.359 -64.720 4.187 1.00 37.54 202 ARG A CA 1
ATOM 742 C C . ARG A 1 91 ? -87.255 -64.184 5.293 1.00 35.58 202 ARG A C 1
ATOM 743 O O . ARG A 1 91 ? -86.903 -63.216 5.979 1.00 34.99 202 ARG A O 1
ATOM 751 N N . PHE A 1 92 ? -88.395 -64.829 5.496 1.00 32.11 203 PHE A N 1
ATOM 752 C CA . PHE A 1 92 ? -89.419 -64.385 6.427 1.00 30.99 203 PHE A CA 1
ATOM 753 C C . PHE A 1 92 ? -89.338 -65.233 7.698 1.00 34.09 203 PHE A C 1
ATOM 754 O O . PHE A 1 92 ? -89.756 -66.396 7.702 1.00 31.58 203 PHE A O 1
ATOM 762 N N . ARG A 1 93 ? -88.805 -64.656 8.779 1.00 35.53 204 ARG A N 1
ATOM 763 C CA . ARG A 1 93 ? -88.664 -65.356 10.052 1.00 36.28 204 ARG A CA 1
ATOM 764 C C . ARG A 1 93 ? -89.257 -64.506 11.172 1.00 35.26 204 ARG A C 1
ATOM 765 O O . ARG A 1 93 ? -88.930 -63.320 11.302 1.00 36.78 204 ARG A O 1
ATOM 773 N N . ASN A 1 94 ? -90.133 -65.115 11.972 1.00 36.24 205 ASN A N 1
ATOM 774 C CA . ASN A 1 94 ? -90.759 -64.458 13.125 1.00 38.65 205 ASN A CA 1
ATOM 775 C C . ASN A 1 94 ? -91.489 -63.177 12.721 1.00 37.13 205 ASN A C 1
ATOM 776 O O . ASN A 1 94 ? -91.349 -62.129 13.355 1.00 41.90 205 ASN A O 1
ATOM 781 N N . ARG A 1 95 ? -92.274 -63.257 11.648 1.00 37.11 206 ARG A N 1
ATOM 782 C CA . ARG A 1 95 ? -93.052 -62.108 11.205 1.00 36.76 206 ARG A CA 1
ATOM 783 C C . ARG A 1 95 ? -94.516 -62.494 11.073 1.00 32.56 206 ARG A C 1
ATOM 784 O O . ARG A 1 95 ? -94.854 -63.657 10.842 1.00 30.83 206 ARG A O 1
ATOM 792 N N . VAL A 1 96 ? -95.380 -61.503 11.264 1.00 33.80 207 VAL A N 1
ATOM 793 C CA . VAL A 1 96 ? -96.781 -61.630 10.896 1.00 30.95 207 VAL A CA 1
ATOM 794 C C . VAL A 1 96 ? -96.872 -61.440 9.390 1.00 30.49 207 VAL A C 1
ATOM 795 O O . VAL A 1 96 ? -96.329 -60.466 8.843 1.00 28.40 207 VAL A O 1
ATOM 799 N N . MET A 1 97 ? -97.523 -62.389 8.712 1.00 31.36 208 MET A N 1
ATOM 800 C CA . MET A 1 97 ? -97.455 -62.526 7.256 1.00 29.18 208 MET A CA 1
ATOM 801 C C . MET A 1 97 ? -98.715 -61.976 6.597 1.00 30.42 208 MET A C 1
ATOM 802 O O . MET A 1 97 ? -99.828 -62.443 6.875 1.00 30.83 208 MET A O 1
ATOM 807 N N . PHE A 1 98 ? -98.535 -61.016 5.699 1.00 27.40 209 PHE A N 1
ATOM 808 C CA . PHE A 1 98 ? -99.647 -60.512 4.905 1.00 30.18 209 PHE A CA 1
ATOM 809 C C . PHE A 1 98 ? -99.443 -60.882 3.442 1.00 28.76 209 PHE A C 1
ATOM 810 O O . PHE A 1 98 ? -98.459 -60.436 2.821 1.00 28.23 209 PHE A O 1
ATOM 818 N N . PRO A 1 99 ? -100.296 -61.726 2.870 1.00 27.30 210 PRO A N 1
ATOM 819 C CA . PRO A 1 99 ? -100.139 -62.091 1.458 1.00 26.40 210 PRO A CA 1
ATOM 820 C C . PRO A 1 99 ? -100.463 -60.927 0.540 1.00 28.49 210 PRO A C 1
ATOM 821 O O . PRO A 1 99 ? -101.332 -60.100 0.824 1.00 29.70 210 PRO A O 1
ATOM 825 N N . ILE A 1 100 ? -99.746 -60.868 -0.573 1.00 30.43 211 ILE A N 1
ATOM 826 C CA . ILE A 1 100 ? -99.915 -59.813 -1.564 1.00 32.80 211 ILE A CA 1
ATOM 827 C C . ILE A 1 100 ? -100.521 -60.449 -2.808 1.00 30.38 211 ILE A C 1
ATOM 828 O O . ILE A 1 100 ? -99.861 -61.217 -3.515 1.00 29.51 211 ILE A O 1
ATOM 833 N N . HIS A 1 101 ? -101.791 -60.161 -3.060 1.00 32.80 212 HIS A N 1
ATOM 834 C CA . HIS A 1 101 ? -102.472 -60.717 -4.214 1.00 34.09 212 HIS A CA 1
ATOM 835 C C . HIS A 1 101 ? -102.347 -59.767 -5.391 1.00 36.21 212 HIS A C 1
ATOM 836 O O . HIS A 1 101 ? -102.382 -58.540 -5.230 1.00 36.40 212 HIS A O 1
ATOM 843 N N . ASP A 1 102 ? -102.166 -60.346 -6.571 1.00 33.79 213 ASP A N 1
ATOM 844 C CA . ASP A 1 102 ? -102.159 -59.583 -7.808 1.00 36.47 213 ASP A CA 1
ATOM 845 C C . ASP A 1 102 ? -103.613 -59.229 -8.140 1.00 37.41 213 ASP A C 1
ATOM 846 O O . ASP A 1 102 ? -104.530 -59.501 -7.360 1.00 41.30 213 ASP A O 1
ATOM 851 N N . HIS A 1 103 ? -103.863 -58.628 -9.294 1.00 32.33 214 HIS A N 1
ATOM 852 C CA . HIS A 1 103 ? -105.209 -58.105 -9.513 1.00 35.77 214 HIS A CA 1
ATOM 853 C C . HIS A 1 103 ? -106.226 -59.181 -9.866 1.00 41.09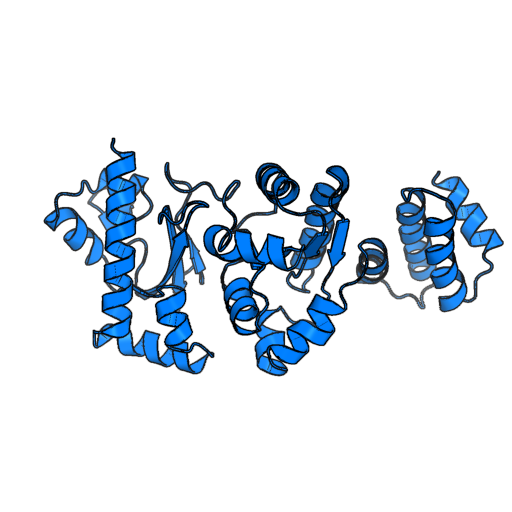 214 HIS A C 1
ATOM 854 O O . HIS A 1 103 ? -107.400 -58.845 -10.073 1.00 39.65 214 HIS A O 1
ATOM 861 N N . HIS A 1 104 ? -105.827 -60.461 -9.900 1.00 44.25 215 HIS A N 1
ATOM 862 C CA . HIS A 1 104 ? -106.757 -61.560 -10.161 1.00 37.96 215 HIS A CA 1
ATOM 863 C C . HIS A 1 104 ? -106.927 -62.504 -8.975 1.00 34.96 215 HIS A C 1
ATOM 864 O O . HIS A 1 104 ? -107.515 -63.576 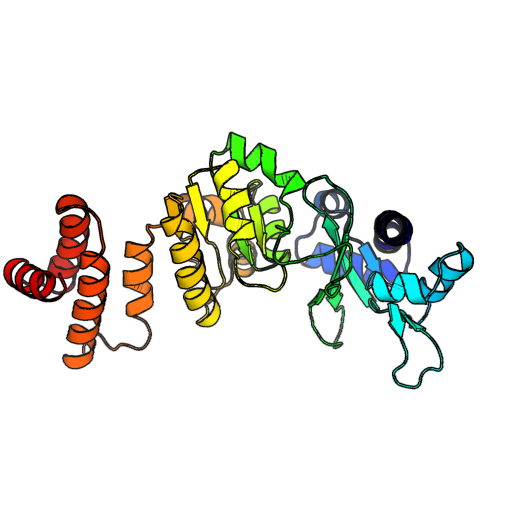-9.137 1.00 32.25 215 HIS A O 1
ATOM 871 N N . GLY A 1 105 ? -106.406 -62.157 -7.797 1.00 36.47 216 GLY A N 1
ATOM 872 C CA . GLY A 1 105 ? -106.540 -63.002 -6.622 1.00 32.47 216 GLY A CA 1
ATOM 873 C C . GLY A 1 105 ? -105.446 -64.037 -6.406 1.00 34.71 216 GLY A C 1
ATOM 874 O O . GLY A 1 105 ? -105.546 -64.822 -5.455 1.00 36.40 216 GLY A O 1
ATOM 875 N N . ALA A 1 106 ? -104.412 -64.069 -7.243 1.00 32.06 217 ALA A N 1
ATOM 876 C CA . ALA A 1 106 ? -103.302 -65.003 -7.084 1.00 29.57 217 ALA A CA 1
ATOM 877 C C . ALA A 1 106 ? -102.201 -64.401 -6.214 1.00 30.77 217 ALA A C 1
ATOM 878 O O . ALA A 1 106 ? -101.829 -63.242 -6.388 1.00 35.09 217 ALA A O 1
ATOM 880 N N . VAL A 1 107 ? -101.659 -65.195 -5.293 1.00 29.31 218 VAL A N 1
ATOM 881 C CA . VAL A 1 107 ? -100.606 -64.695 -4.405 1.00 27.83 218 VAL A CA 1
ATOM 882 C C . VAL A 1 107 ? -99.297 -64.560 -5.180 1.00 29.02 218 VAL A C 1
ATOM 883 O O . VAL A 1 107 ? -98.882 -65.477 -5.900 1.00 34.37 218 VAL A O 1
ATOM 887 N N . VAL A 1 108 ? -98.622 -63.424 -5.025 1.00 29.51 219 VAL A N 1
ATOM 888 C CA . VAL A 1 108 ? -97.380 -63.204 -5.765 1.00 28.58 219 VAL A CA 1
ATOM 889 C C . VAL A 1 108 ? -96.239 -62.769 -4.858 1.00 27.68 219 VAL A C 1
ATOM 890 O O . VAL A 1 108 ? -95.084 -62.720 -5.297 1.00 31.74 219 VAL A O 1
ATOM 894 N N . ALA A 1 109 ? -96.538 -62.433 -3.609 1.00 29.46 220 ALA A N 1
ATOM 895 C CA . ALA A 1 109 ? -95.489 -62.021 -2.670 1.00 28.98 220 ALA A CA 1
ATOM 896 C C . ALA A 1 109 ? -96.101 -61.933 -1.275 1.00 28.04 220 ALA A C 1
ATOM 897 O O . ALA A 1 109 ? -97.265 -62.269 -1.065 1.00 27.57 220 ALA A O 1
ATOM 899 N N . PHE A 1 110 ? -95.298 -61.455 -0.328 1.00 30.13 221 PHE A N 1
ATOM 900 C CA . PHE A 1 110 ? -95.716 -61.293 1.054 1.00 30.40 221 PHE A CA 1
ATOM 901 C C . PHE A 1 110 ? -95.105 -60.018 1.622 1.00 33.68 221 PHE A C 1
ATOM 902 O O . PHE A 1 110 ? -94.093 -59.501 1.128 1.00 30.91 221 PHE A O 1
ATOM 910 N N . SER A 1 111 ? -95.742 -59.524 2.677 1.00 33.16 222 SER A N 1
ATOM 911 C CA . SER A 1 111 ? -95.172 -58.519 3.561 1.00 33.49 222 SER A CA 1
ATOM 912 C C . SER A 1 111 ? -95.193 -59.069 4.984 1.00 32.87 222 SER A C 1
ATOM 913 O O . SER A 1 111 ? -96.225 -59.578 5.445 1.00 30.69 222 SER A O 1
ATOM 916 N N . GLY A 1 112 ? -94.055 -58.987 5.665 1.00 33.49 223 GLY A N 1
ATOM 917 C CA . GLY A 1 112 ? -93.933 -59.532 7.001 1.00 31.40 223 GLY A CA 1
ATOM 918 C C . GLY A 1 112 ? -93.611 -58.491 8.054 1.00 34.31 223 GLY A C 1
ATOM 919 O O . GLY A 1 112 ? -92.599 -57.788 7.978 1.00 32.85 223 GLY A O 1
ATOM 920 N N . ARG A 1 113 ? -94.478 -58.396 9.052 1.00 36.02 224 ARG A N 1
ATOM 921 C CA . ARG A 1 113 ? -94.325 -57.451 10.150 1.00 37.81 224 ARG A CA 1
ATOM 922 C C . ARG A 1 113 ? -93.469 -58.093 11.237 1.00 38.05 224 ARG A C 1
ATOM 923 O O . ARG A 1 113 ? -93.857 -59.124 11.802 1.00 37.59 224 ARG A O 1
ATOM 931 N N . ALA A 1 114 ? -92.322 -57.485 11.545 1.00 39.10 225 ALA A N 1
ATOM 932 C CA . ALA A 1 114 ? -91.437 -58.045 12.563 1.00 39.90 225 ALA A CA 1
ATOM 933 C C . ALA A 1 114 ? -92.102 -58.037 13.927 1.00 41.02 225 ALA A C 1
ATOM 934 O O . ALA A 1 114 ? -92.584 -56.995 14.384 1.00 45.66 225 ALA A O 1
ATOM 936 N N . LEU A 1 115 ? -92.155 -59.212 14.556 1.00 43.07 226 LEU A N 1
ATOM 937 C CA . LEU A 1 115 ? -92.375 -59.348 15.998 1.00 46.40 226 LEU A CA 1
ATOM 938 C C . LEU A 1 115 ? -91.000 -59.348 16.643 1.00 48.38 226 LEU A C 1
ATOM 939 O O . LEU A 1 115 ? -90.345 -60.386 16.750 1.00 54.30 226 LEU A O 1
ATOM 944 N N . GLY A 1 116 ? -90.544 -58.175 17.063 1.00 45.92 227 GLY A N 1
ATOM 945 C CA . GLY A 1 116 ? -89.180 -58.063 17.539 1.00 47.74 227 GLY A CA 1
ATOM 946 C C . GLY A 1 116 ? -88.352 -57.025 16.806 1.00 53.45 227 GLY A C 1
ATOM 947 O O . GLY A 1 116 ? -88.885 -56.149 16.111 1.00 56.63 227 GLY A O 1
ATOM 948 N N . SER A 1 117 ? -87.034 -57.137 16.938 1.00 51.20 228 SER A N 1
ATOM 949 C CA . SER A 1 117 ? -86.110 -56.080 16.550 1.00 52.05 228 SER A CA 1
ATOM 950 C C . SER A 1 117 ? -85.606 -56.181 15.115 1.00 50.33 228 SER A C 1
ATOM 951 O O . SER A 1 117 ? -84.980 -55.229 14.640 1.00 55.13 228 SER A O 1
ATOM 954 N N . GLN A 1 118 ? -85.825 -57.301 14.424 1.00 54.22 229 GLN A N 1
ATOM 955 C CA . GLN A 1 118 ? -85.192 -57.498 13.120 1.00 53.94 229 GLN A CA 1
ATOM 956 C C . GLN A 1 118 ? -85.608 -56.405 12.145 1.00 53.43 229 GLN A C 1
ATOM 957 O O . GLN A 1 118 ? -86.705 -55.838 12.229 1.00 54.05 229 GLN A O 1
ATOM 963 N N . GLN A 1 119 ? -84.710 -56.107 11.218 1.00 50.75 230 GLN A N 1
ATOM 964 C CA . GLN A 1 119 ? -84.935 -55.046 10.259 1.00 51.81 230 GLN A CA 1
ATOM 965 C C . GLN A 1 119 ? -85.001 -55.618 8.839 1.00 53.76 230 GLN A C 1
ATOM 966 O O . GLN A 1 119 ? -84.307 -56.585 8.519 1.00 54.45 230 GLN A O 1
ATOM 972 N N . PRO A 1 120 ? -85.864 -55.037 7.990 1.00 52.10 231 PRO A N 1
ATOM 973 C CA . PRO A 1 120 ? -86.781 -53.963 8.391 1.00 48.05 231 PRO A CA 1
ATOM 974 C C . PRO A 1 120 ? -87.953 -54.400 9.273 1.00 52.86 231 PRO A C 1
ATOM 975 O O . PRO A 1 120 ? -88.231 -55.598 9.460 1.00 51.33 231 PRO A O 1
ATOM 979 N N . LYS A 1 121 ? -88.622 -53.387 9.827 1.00 52.96 232 LYS A N 1
ATOM 980 C CA . LYS A 1 121 ? -89.876 -53.615 10.528 1.00 47.72 232 LYS A CA 1
ATOM 981 C C . LYS A 1 121 ? -90.830 -54.399 9.639 1.00 42.73 232 LYS A C 1
ATOM 982 O O . LYS A 1 121 ? -91.374 -55.436 10.030 1.00 38.52 232 LYS A O 1
ATOM 988 N N . TYR A 1 122 ? -91.051 -53.891 8.436 1.00 42.78 233 TYR A N 1
ATOM 989 C CA . TYR A 1 122 ? -91.867 -54.521 7.410 1.00 43.71 233 TYR A CA 1
ATOM 990 C C . TYR A 1 122 ? -90.905 -55.008 6.329 1.00 45.68 233 TYR A C 1
ATOM 991 O O . TYR A 1 122 ? -90.238 -54.199 5.677 1.00 48.10 233 TYR A O 1
ATOM 1000 N N . MET A 1 123 ? -90.781 -56.324 6.195 1.00 43.31 234 MET A N 1
ATOM 1001 C CA . MET A 1 123 ? -90.005 -56.948 5.132 1.00 44.27 234 MET A CA 1
ATOM 1002 C C . MET A 1 123 ? -90.949 -57.314 3.992 1.00 46.50 234 MET A C 1
ATOM 1003 O O . MET A 1 123 ? -92.001 -57.926 4.222 1.00 42.83 234 MET A O 1
ATOM 1008 N N . ASN A 1 124 ? -90.589 -56.914 2.776 1.00 45.11 235 ASN A N 1
ATOM 1009 C CA . ASN A 1 124 ? -91.341 -57.244 1.576 1.00 41.41 235 ASN A CA 1
ATOM 1010 C C . ASN A 1 124 ? -90.518 -58.147 0.663 1.00 36.21 235 ASN A C 1
ATOM 1011 O O . ASN A 1 124 ? -89.289 -58.037 0.599 1.00 40.51 235 ASN A O 1
ATOM 1016 N N . SER A 1 125 ? -91.209 -59.051 -0.028 1.00 37.81 236 SER A N 1
ATOM 1017 C CA . SER A 1 125 ? -90.608 -59.755 -1.153 1.00 30.54 236 SER A CA 1
ATOM 1018 C C . SER A 1 125 ? -89.949 -58.744 -2.090 1.00 32.26 236 SER A C 1
ATOM 1019 O O . SER A 1 125 ? -90.537 -57.693 -2.373 1.00 36.35 236 SER A O 1
ATOM 1022 N N . PRO A 1 126 ? -88.752 -59.023 -2.600 1.00 35.52 237 PRO A N 1
ATOM 1023 C CA . PRO A 1 126 ? -88.169 -58.124 -3.615 1.00 32.44 237 PRO A CA 1
ATOM 1024 C C . PRO A 1 126 ? -88.881 -58.242 -4.960 1.00 34.88 237 PRO A C 1
ATOM 1025 O O . PRO A 1 126 ? -89.938 -58.883 -5.058 1.00 31.69 237 PRO A O 1
ATOM 1029 N N . GLU A 1 127 ? -88.329 -57.608 -5.996 1.00 33.46 238 GLU A N 1
ATOM 1030 C CA . GLU A 1 127 ? -88.776 -57.882 -7.357 1.00 36.35 238 GLU A CA 1
ATOM 1031 C C . GLU A 1 127 ? -88.521 -59.349 -7.696 1.00 34.21 238 GLU A C 1
ATOM 1032 O O . GLU A 1 127 ? -87.394 -59.839 -7.585 1.00 33.96 238 GLU A O 1
ATOM 1038 N N . THR A 1 128 ? -89.580 -60.044 -8.055 1.00 33.90 239 THR A N 1
ATOM 1039 C CA . THR A 1 128 ? -89.567 -61.433 -8.503 1.00 35.94 239 THR A CA 1
ATOM 1040 C C . THR A 1 128 ? -90.279 -61.481 -9.857 1.00 34.88 239 THR A C 1
ATOM 1041 O O . THR A 1 128 ? -91.011 -60.564 -10.205 1.00 34.57 239 THR A O 1
ATOM 1045 N N . PRO A 1 129 ? -90.087 -62.560 -10.610 1.00 37.87 240 PRO A N 1
ATOM 1046 C CA . PRO A 1 129 ? -90.883 -62.719 -11.846 1.00 32.63 240 PRO A CA 1
ATOM 1047 C C . PRO A 1 129 ? -92.381 -62.643 -11.607 1.00 34.49 240 PRO A C 1
ATOM 1048 O O . PRO A 1 129 ? -93.152 -62.473 -12.554 1.00 39.79 240 PRO A O 1
ATOM 1052 N N . LEU A 1 130 ? -92.813 -62.774 -10.351 1.00 37.29 241 LEU A N 1
ATOM 1053 C CA . LEU A 1 130 ? -94.228 -62.724 -10.002 1.00 30.32 241 LEU A CA 1
ATOM 1054 C C . LEU A 1 130 ? -94.675 -61.373 -9.476 1.00 30.96 241 LEU A C 1
ATOM 1055 O O . LEU A 1 130 ? -95.858 -61.037 -9.595 1.00 31.94 241 LEU A O 1
ATOM 1060 N N . PHE A 1 131 ? -93.773 -60.603 -8.879 1.00 31.63 242 PHE A N 1
ATOM 1061 C CA . PHE A 1 131 ? -94.148 -59.441 -8.082 1.00 33.19 242 PHE A CA 1
ATOM 1062 C C . PHE A 1 131 ? -93.415 -58.202 -8.573 1.00 34.12 242 PHE A C 1
ATOM 1063 O O . PHE A 1 131 ? -92.207 -58.060 -8.359 1.00 34.06 242 PHE A O 1
ATOM 1071 N N . HIS A 1 132 ? -94.157 -57.293 -9.197 1.00 38.52 243 HIS A N 1
ATOM 1072 C CA . HIS A 1 132 ? -93.643 -56.006 -9.661 1.00 43.14 243 HIS A CA 1
ATOM 1073 C C . HIS A 1 132 ? -94.440 -54.909 -8.957 1.00 39.02 243 HIS A C 1
ATOM 1074 O O . HIS A 1 132 ? -95.576 -54.613 -9.341 1.00 36.74 243 HIS A O 1
ATOM 1081 N N . LYS A 1 133 ? -93.842 -54.309 -7.921 1.00 38.77 244 LYS A N 1
ATOM 1082 C CA . LYS A 1 133 ? -94.554 -53.316 -7.122 1.00 38.76 244 LYS A CA 1
ATOM 1083 C C . LYS A 1 133 ? -94.985 -52.105 -7.940 1.00 37.08 244 LYS A C 1
ATOM 1084 O O . LYS A 1 133 ? -95.922 -51.404 -7.543 1.00 37.06 244 LYS A O 1
ATOM 1090 N N . SER A 1 134 ? -94.335 -51.848 -9.069 1.00 33.38 245 SER A N 1
ATOM 1091 C CA . SER A 1 134 ? -94.695 -50.714 -9.898 1.00 36.11 245 SER A CA 1
ATOM 1092 C C . SER A 1 134 ? -95.971 -50.937 -10.690 1.00 38.24 245 SER A C 1
ATOM 1093 O O . SER A 1 134 ? -96.404 -50.016 -11.391 1.00 36.56 245 SER A O 1
ATOM 1096 N N . LYS A 1 135 ? -96.566 -52.132 -10.631 1.00 35.93 246 LYS A N 1
ATOM 1097 C CA . LYS A 1 135 ? -97.819 -52.386 -11.324 1.00 34.69 246 LYS A CA 1
ATOM 1098 C C . LYS A 1 135 ? -98.892 -52.962 -10.421 1.00 34.84 246 LYS A C 1
ATOM 1099 O O . LYS A 1 135 ? -100.054 -53.029 -10.834 1.00 33.25 246 LYS A O 1
ATOM 1105 N N . LEU A 1 136 ? -98.563 -53.353 -9.204 1.00 35.56 247 LEU A N 1
ATOM 1106 C CA . LEU A 1 136 ? -99.542 -53.969 -8.327 1.00 34.70 247 LEU A CA 1
ATOM 1107 C C . LEU A 1 136 ? -100.054 -52.940 -7.329 1.00 33.63 247 LEU A C 1
ATOM 1108 O O . LEU A 1 136 ? -99.291 -52.106 -6.834 1.00 31.96 247 LEU A O 1
ATOM 1113 N N . LEU A 1 137 ? -101.355 -52.983 -7.058 1.00 33.60 248 LEU A N 1
ATOM 1114 C CA . LEU A 1 137 ? -101.976 -52.143 -6.036 1.00 32.22 248 LEU A CA 1
ATOM 1115 C C . LEU A 1 137 ? -102.540 -53.068 -4.967 1.00 30.47 248 LEU A C 1
ATOM 1116 O O . LEU A 1 137 ? -103.481 -53.832 -5.224 1.00 30.53 248 LEU A O 1
ATOM 1121 N N . TYR A 1 138 ? -101.942 -53.034 -3.785 1.00 26.71 249 TYR A N 1
ATOM 1122 C CA . TYR A 1 138 ? -102.390 -53.924 -2.731 1.00 29.37 249 TYR A CA 1
ATOM 1123 C C . TYR A 1 138 ? -103.886 -53.761 -2.497 1.00 27.74 249 TYR A C 1
ATOM 1124 O O . TYR A 1 138 ? -104.402 -52.648 -2.466 1.00 29.63 249 TYR A O 1
ATOM 1133 N N . ASN A 1 139 ? -104.587 -54.883 -2.361 1.00 28.96 250 ASN A N 1
ATOM 1134 C CA . ASN A 1 139 ? -106.020 -54.998 -2.069 1.00 27.92 250 ASN A CA 1
ATOM 1135 C C . ASN A 1 139 ? -106.870 -54.725 -3.301 1.00 27.72 250 ASN A C 1
ATOM 1136 O O . ASN A 1 139 ? -108.107 -54.736 -3.177 1.00 27.46 250 ASN A O 1
ATOM 1141 N N . PHE A 1 140 ? -106.274 -54.515 -4.484 1.00 27.02 251 PHE A N 1
ATOM 1142 C CA . PHE A 1 140 ? -107.068 -54.085 -5.636 1.00 27.07 251 PHE A CA 1
ATOM 1143 C C . PHE A 1 140 ? -108.078 -55.145 -6.051 1.00 32.87 251 PHE A C 1
ATOM 1144 O O . PHE A 1 140 ? -109.211 -54.816 -6.428 1.00 34.38 251 PHE A O 1
ATOM 1152 N N . TYR A 1 141 ? -107.692 -56.422 -5.990 1.00 31.41 252 TYR A N 1
ATOM 1153 C CA . TYR A 1 141 ? -108.586 -57.472 -6.455 1.00 33.86 252 TYR A CA 1
ATOM 1154 C C . TYR A 1 141 ? -109.831 -57.546 -5.582 1.00 29.27 252 TYR A C 1
ATOM 1155 O O . TYR A 1 141 ? -110.935 -57.760 -6.090 1.00 34.69 252 TYR A O 1
ATOM 1164 N N . LYS A 1 142 ? -109.692 -57.336 -4.277 1.00 28.05 253 LYS A N 1
ATOM 1165 C CA . LYS A 1 142 ? -110.890 -57.251 -3.446 1.00 33.10 253 LYS A CA 1
ATOM 1166 C C . LYS A 1 142 ? -111.592 -55.907 -3.586 1.00 32.68 253 LYS A C 1
ATOM 1167 O O . LYS A 1 142 ? -112.822 -55.842 -3.501 1.00 36.23 253 LYS A O 1
ATOM 1173 N N . ALA A 1 143 ? -110.845 -54.830 -3.815 1.00 30.09 254 ALA A N 1
ATOM 1174 C CA . ALA A 1 143 ? -111.445 -53.506 -3.787 1.00 29.92 254 ALA A CA 1
ATOM 1175 C C . ALA A 1 143 ? -112.142 -53.134 -5.088 1.00 31.71 254 ALA A C 1
ATOM 1176 O O . ALA A 1 143 ? -112.977 -52.222 -5.077 1.00 35.58 254 ALA A O 1
ATOM 1178 N N . ARG A 1 144 ? -111.826 -53.812 -6.195 1.00 31.92 255 ARG A N 1
ATOM 1179 C CA . ARG A 1 144 ? -112.264 -53.351 -7.512 1.00 33.47 255 ARG A CA 1
ATOM 1180 C C . ARG A 1 144 ? -113.758 -53.067 -7.544 1.00 31.09 255 ARG A C 1
ATOM 1181 O O . ARG A 1 144 ? -114.185 -51.982 -7.948 1.00 29.71 255 ARG A O 1
ATOM 1189 N N . LEU A 1 145 ? -114.573 -54.020 -7.097 1.00 36.72 256 LEU A N 1
ATOM 1190 C CA . LEU A 1 145 ? -116.009 -53.829 -7.208 1.00 35.68 256 LEU A CA 1
ATOM 1191 C C . LEU A 1 145 ? -116.550 -52.879 -6.154 1.00 33.11 256 LEU A C 1
ATOM 1192 O O . LEU A 1 145 ? -117.637 -52.327 -6.333 1.00 38.73 256 LEU A O 1
ATOM 1197 N N . HIS A 1 146 ? -115.813 -52.637 -5.083 1.00 31.77 257 HIS A N 1
ATOM 1198 C CA . HIS A 1 146 ? -116.225 -51.555 -4.206 1.00 35.43 257 HIS A CA 1
ATOM 1199 C C . HIS A 1 146 ? -115.867 -50.203 -4.800 1.00 30.08 257 HIS A C 1
ATOM 1200 O O . HIS A 1 146 ? -116.628 -49.240 -4.665 1.00 30.16 257 HIS A O 1
ATOM 1207 N N . ILE A 1 147 ? -114.709 -50.110 -5.448 1.00 28.82 258 ILE A N 1
ATOM 1208 C CA . ILE A 1 147 ? -114.340 -48.869 -6.119 1.00 31.52 258 ILE A CA 1
ATOM 1209 C C . ILE A 1 147 ? -115.422 -48.457 -7.114 1.00 34.67 258 ILE A C 1
ATOM 1210 O O . ILE A 1 147 ? -115.764 -47.273 -7.235 1.00 31.68 258 ILE A O 1
ATOM 1215 N N . ARG A 1 148 ? -115.992 -49.435 -7.820 1.00 36.90 259 ARG A N 1
ATOM 1216 C CA . ARG A 1 148 ? -116.979 -49.121 -8.845 1.00 35.25 259 ARG A CA 1
ATOM 1217 C C . ARG A 1 148 ? -118.327 -48.786 -8.229 1.00 33.81 259 ARG A C 1
ATOM 1218 O O . ARG A 1 148 ? -119.027 -47.888 -8.704 1.00 39.67 259 ARG A O 1
ATOM 1226 N N . LYS A 1 149 ? -118.710 -49.490 -7.171 1.00 34.07 260 LYS A N 1
ATOM 1227 C CA . LYS A 1 149 ? -119.935 -49.154 -6.460 1.00 33.79 260 LYS A CA 1
ATOM 1228 C C . LYS A 1 149 ? -119.847 -47.763 -5.849 1.00 34.25 260 LYS A C 1
ATOM 1229 O O . LYS A 1 149 ? -120.749 -46.935 -6.032 1.00 37.32 260 LYS A O 1
ATOM 1235 N N . GLN A 1 150 ? -118.760 -47.476 -5.126 1.00 34.71 261 GLN A N 1
ATOM 1236 C CA . GLN A 1 150 ? -118.649 -46.163 -4.483 1.00 36.86 261 GLN A CA 1
ATOM 1237 C C . GLN A 1 150 ? -118.230 -45.052 -5.444 1.00 32.00 261 GLN A C 1
ATOM 1238 O O . GLN A 1 150 ? -118.304 -43.876 -5.066 1.00 30.18 261 GLN A O 1
ATOM 1244 N N . GLU A 1 151 ? -117.804 -45.398 -6.664 1.00 31.05 262 GLU A N 1
ATOM 1245 C CA . GLU A 1 151 ? -117.388 -44.429 -7.682 1.00 32.62 262 GLU A CA 1
ATOM 1246 C C . GLU A 1 151 ? -116.178 -43.629 -7.230 1.00 29.99 262 GLU A C 1
ATOM 1247 O O . GLU A 1 151 ? -116.012 -42.470 -7.613 1.00 30.06 262 GLU A O 1
ATOM 1253 N N . ARG A 1 152 ? -115.333 -44.243 -6.406 1.00 30.87 263 ARG A N 1
ATOM 1254 C CA . ARG A 1 152 ? -114.127 -43.602 -5.911 1.00 29.36 263 ARG A CA 1
ATOM 1255 C C . ARG A 1 152 ? -113.176 -44.679 -5.411 1.00 29.01 263 ARG A C 1
ATOM 1256 O O . ARG A 1 152 ? -113.581 -45.798 -5.094 1.00 26.05 263 ARG A O 1
ATOM 1264 N N . ALA A 1 153 ? -111.901 -44.322 -5.352 1.00 26.86 264 ALA A N 1
ATOM 1265 C CA . ALA A 1 153 ? -110.879 -45.177 -4.774 1.00 26.93 264 ALA A CA 1
ATOM 1266 C C . ALA A 1 153 ? -110.091 -44.355 -3.766 1.00 26.69 264 ALA A C 1
ATOM 1267 O O . ALA A 1 153 ? -109.861 -43.156 -3.978 1.00 26.22 264 ALA A O 1
ATOM 1269 N N . VAL A 1 154 ? -109.705 -44.989 -2.661 1.00 22.10 265 VAL A N 1
ATOM 1270 C CA . VAL A 1 154 ? -108.933 -44.342 -1.605 1.00 22.90 265 VAL A CA 1
ATOM 1271 C C . VAL A 1 154 ? -107.548 -44.985 -1.585 1.00 24.57 265 VAL A C 1
ATOM 1272 O O . VAL A 1 154 ? -107.418 -46.199 -1.391 1.00 27.08 265 VAL A O 1
ATOM 1276 N N . LEU A 1 155 ? -106.519 -44.175 -1.791 1.00 22.04 266 LEU A N 1
ATOM 1277 C CA . LEU A 1 155 ? -105.173 -44.650 -2.072 1.00 25.59 266 LEU A CA 1
ATOM 1278 C C . LEU A 1 155 ? -104.253 -44.349 -0.892 1.00 28.81 266 LEU A C 1
ATOM 1279 O O . LEU A 1 155 ? -104.011 -43.179 -0.570 1.00 28.67 266 LEU A O 1
ATOM 1284 N N . PHE A 1 156 ? -103.735 -45.408 -0.267 1.00 26.63 267 PHE A N 1
ATOM 1285 C CA . PHE A 1 156 ? -102.812 -45.357 0.858 1.00 24.92 267 PHE A CA 1
ATOM 1286 C C . PHE A 1 156 ? -101.418 -45.783 0.412 1.00 28.70 267 PHE A C 1
ATOM 1287 O O . PHE A 1 156 ? -101.219 -46.258 -0.709 1.00 29.27 267 PHE A O 1
ATOM 1295 N N . GLU A 1 157 ? -100.442 -45.617 1.304 1.00 27.15 268 GLU A N 1
ATOM 1296 C CA . GLU A 1 157 ? -99.149 -46.284 1.160 1.00 36.74 268 GLU A CA 1
ATOM 1297 C C . GLU A 1 157 ? -99.044 -47.424 2.172 1.00 31.77 268 GLU A C 1
ATOM 1298 O O . GLU A 1 157 ? -99.263 -47.223 3.370 1.00 37.13 268 GLU A O 1
ATOM 1304 N N . GLY A 1 158 ? -98.729 -48.617 1.694 1.00 29.77 269 GLY A N 1
ATOM 1305 C CA . GLY A 1 158 ? -98.548 -49.725 2.604 1.00 30.01 269 GLY A CA 1
ATOM 1306 C C . GLY A 1 158 ? -99.836 -50.430 2.959 1.00 32.95 269 GLY A C 1
ATOM 1307 O O . GLY A 1 158 ? -100.909 -49.828 2.980 1.00 37.44 269 GLY A O 1
ATOM 1308 N N . PHE A 1 159 ? -99.740 -51.720 3.258 1.00 37.52 270 PHE A N 1
ATOM 1309 C CA . PHE A 1 159 ? -100.940 -52.511 3.480 1.00 32.96 270 PHE A CA 1
ATOM 1310 C C . PHE A 1 159 ? -101.598 -52.185 4.811 1.00 31.82 270 PHE A C 1
ATOM 1311 O O . PHE A 1 159 ? -102.816 -52.350 4.948 1.00 37.03 270 PHE A O 1
ATOM 1319 N N . ALA A 1 160 ? -100.816 -51.763 5.810 1.00 32.09 271 ALA A N 1
ATOM 1320 C CA . ALA A 1 160 ? -101.372 -51.518 7.140 1.00 35.42 271 ALA A CA 1
ATOM 1321 C C . ALA A 1 160 ? -102.538 -50.543 7.081 1.00 34.05 271 ALA A C 1
ATOM 1322 O O . ALA A 1 160 ? -103.624 -50.815 7.608 1.00 37.94 271 ALA A O 1
ATOM 1324 N N . ASP A 1 161 ? -102.344 -49.409 6.408 1.00 32.32 272 ASP A N 1
ATOM 1325 C CA . ASP A 1 161 ? -103.410 -48.421 6.350 1.00 27.35 272 ASP A CA 1
ATOM 1326 C C . ASP A 1 161 ? -104.623 -48.963 5.617 1.00 29.44 272 ASP A C 1
ATOM 1327 O O . ASP A 1 161 ? -105.757 -48.635 5.979 1.00 30.43 272 ASP A O 1
ATOM 1332 N N . VAL A 1 162 ? -104.417 -49.799 4.597 1.00 26.80 273 VAL A N 1
ATOM 1333 C CA . VAL A 1 162 ? -105.557 -50.340 3.868 1.00 28.62 273 VAL A CA 1
ATOM 1334 C C . VAL A 1 162 ? -106.414 -51.199 4.784 1.00 32.41 273 VAL A C 1
ATOM 1335 O O . VAL A 1 162 ? -107.647 -51.107 4.769 1.00 33.05 273 VAL A O 1
ATOM 1339 N N . ILE A 1 163 ? -105.785 -52.043 5.598 1.00 32.22 274 ILE A N 1
ATOM 1340 C CA . ILE A 1 163 ? -106.579 -52.943 6.426 1.00 33.96 274 ILE A CA 1
ATOM 1341 C C . ILE A 1 163 ? -107.346 -52.153 7.479 1.00 35.25 274 ILE A C 1
ATOM 1342 O O . ILE A 1 163 ? -108.523 -52.427 7.749 1.00 35.28 274 ILE A O 1
ATOM 1347 N N . SER A 1 164 ? -106.717 -51.126 8.051 1.00 33.43 275 SER A N 1
ATOM 1348 C CA . SER A 1 164 ? -107.449 -50.251 8.960 1.00 30.99 275 SER A CA 1
ATOM 1349 C C . SER A 1 164 ? -108.626 -49.588 8.262 1.00 32.15 275 SER A C 1
ATOM 1350 O O . SER A 1 164 ? -109.707 -49.459 8.851 1.00 38.08 275 SER A O 1
ATOM 1353 N N . ALA A 1 165 ? -108.450 -49.170 7.006 1.00 28.36 276 ALA A N 1
ATOM 1354 C CA . ALA A 1 165 ? -109.553 -48.518 6.291 1.00 31.74 276 ALA A CA 1
ATOM 1355 C C . ALA A 1 165 ? -110.701 -49.492 6.018 1.00 29.90 276 ALA A C 1
ATOM 1356 O O . ALA A 1 165 ? -111.872 -49.170 6.256 1.00 28.85 276 ALA A O 1
ATOM 1358 N N . VAL A 1 166 ? -110.382 -50.677 5.487 1.00 32.00 277 VAL A N 1
ATOM 1359 C CA . VAL A 1 166 ? -111.392 -51.708 5.238 1.00 34.30 277 VAL A CA 1
ATOM 1360 C C . VAL A 1 166 ? -112.188 -51.984 6.508 1.00 34.02 277 VAL A C 1
ATOM 1361 O O . VAL A 1 166 ? -113.428 -51.988 6.511 1.00 27.73 277 VAL A O 1
ATOM 1365 N N . SER A 1 167 ? -111.471 -52.219 7.606 1.00 33.50 278 SER A N 1
ATOM 1366 C CA . SER A 1 167 ? -112.086 -52.303 8.924 1.00 37.73 278 SER A CA 1
ATOM 1367 C C . SER A 1 167 ? -113.039 -51.132 9.189 1.00 34.75 278 SER A C 1
ATOM 1368 O O . SER A 1 167 ? -114.155 -51.323 9.685 1.00 36.29 278 SER A O 1
ATOM 1371 N N . SER A 1 168 ? -112.629 -49.920 8.843 1.00 34.66 279 SER A N 1
ATOM 1372 C CA . SER A 1 168 ? -113.450 -48.726 9.001 1.00 32.71 279 SER A CA 1
ATOM 1373 C C . SER A 1 168 ? -114.517 -48.581 7.927 1.00 34.46 279 SER A C 1
ATOM 1374 O O . SER A 1 168 ? -115.072 -47.483 7.771 1.00 37.90 279 SER A O 1
ATOM 1377 N N . ASP A 1 169 ? -114.800 -49.651 7.185 1.00 35.90 280 ASP A N 1
ATOM 1378 C CA . ASP A 1 169 ? -115.806 -49.696 6.125 1.00 36.61 280 ASP A CA 1
ATOM 1379 C C . ASP A 1 169 ? -115.442 -48.871 4.886 1.00 33.73 280 ASP A C 1
ATOM 1380 O O . ASP A 1 169 ? -116.326 -48.514 4.105 1.00 32.67 280 ASP A O 1
ATOM 1385 N N . VAL A 1 170 ? -114.168 -48.565 4.662 1.00 30.54 281 VAL A N 1
ATOM 1386 C CA . VAL A 1 170 ? -113.715 -47.985 3.392 1.00 31.44 281 VAL A CA 1
ATOM 1387 C C . VAL A 1 170 ? -113.137 -49.154 2.593 1.00 30.51 281 VAL A C 1
ATOM 1388 O O . VAL A 1 170 ? -111.936 -49.440 2.631 1.00 28.61 281 VAL A O 1
ATOM 1392 N N . LYS A 1 171 ? -114.010 -49.866 1.879 1.00 28.86 282 LYS A N 1
ATOM 1393 C CA . LYS A 1 171 ? -113.583 -51.065 1.172 1.00 29.13 282 LYS A CA 1
ATOM 1394 C C . LYS A 1 171 ? -112.955 -50.751 -0.174 1.00 30.25 282 LYS A C 1
ATOM 1395 O O . LYS A 1 171 ? -112.228 -51.589 -0.715 1.00 30.36 282 LYS A O 1
ATOM 1401 N N . GLU A 1 172 ? -113.202 -49.564 -0.711 1.00 27.41 283 GLU A N 1
ATOM 1402 C CA . GLU A 1 172 ? -112.554 -49.080 -1.924 1.00 28.05 283 GLU A CA 1
ATOM 1403 C C . GLU A 1 172 ? -111.110 -48.610 -1.681 1.00 27.20 283 GLU A C 1
ATOM 1404 O O . GLU A 1 172 ? -110.670 -47.603 -2.241 1.00 25.44 283 GLU A O 1
ATOM 1410 N N . SER A 1 173 ? -110.349 -49.336 -0.863 1.00 29.12 284 SER A N 1
ATOM 1411 C CA . SER A 1 173 ? -109.013 -48.937 -0.440 1.00 25.67 284 SER A CA 1
ATOM 1412 C C . SER A 1 173 ? -107.958 -49.837 -1.057 1.00 27.47 284 SER A C 1
ATOM 1413 O O . SER A 1 173 ? -108.102 -51.062 -1.081 1.00 30.48 284 SER A O 1
ATOM 1416 N N . ILE A 1 174 ? -106.882 -49.217 -1.514 1.00 26.88 285 ILE A N 1
ATOM 1417 C CA . ILE A 1 174 ? -105.760 -49.885 -2.153 1.00 26.12 285 ILE A CA 1
ATOM 1418 C C . ILE A 1 174 ? -104.511 -49.112 -1.768 1.00 28.67 285 ILE A C 1
ATOM 1419 O O . ILE A 1 174 ? -104.584 -47.973 -1.291 1.00 26.45 285 ILE A O 1
ATOM 1424 N N . ALA A 1 175 ? -103.350 -49.709 -2.016 1.00 27.56 286 ALA A N 1
ATOM 1425 C CA . ALA A 1 175 ? -102.114 -49.066 -1.610 1.00 28.49 286 ALA A CA 1
ATOM 1426 C C . ALA A 1 175 ? -100.995 -49.414 -2.566 1.00 29.25 286 ALA A C 1
ATOM 1427 O O . ALA A 1 175 ? -101.031 -50.432 -3.260 1.00 32.04 286 ALA A O 1
ATOM 1429 N N . THR A 1 176 ? -99.982 -48.557 -2.567 1.00 31.27 287 THR A N 1
ATOM 1430 C CA . THR A 1 176 ? -98.679 -48.914 -3.101 1.00 33.80 287 THR A CA 1
ATOM 1431 C C . THR A 1 176 ? -97.879 -49.678 -2.043 1.00 34.63 287 THR A C 1
ATOM 1432 O O . THR A 1 176 ? -98.001 -49.427 -0.834 1.00 29.24 287 THR A O 1
ATOM 1436 N N . MET A 1 177 ? -97.065 -50.631 -2.513 1.00 33.79 288 MET A N 1
ATOM 1437 C CA . MET A 1 177 ? -96.197 -51.448 -1.664 1.00 30.04 288 MET A CA 1
ATOM 1438 C C . MET A 1 177 ? -94.757 -51.003 -1.875 1.00 32.94 288 MET A C 1
ATOM 1439 O O . MET A 1 177 ? -94.126 -51.375 -2.869 1.00 33.05 288 MET A O 1
ATOM 1444 N N . GLY A 1 178 ? -94.248 -50.212 -0.933 1.00 30.96 289 GLY A N 1
ATOM 1445 C CA . GLY A 1 178 ? -92.854 -49.784 -0.960 1.00 33.39 289 GLY A CA 1
ATOM 1446 C C . GLY A 1 178 ? -92.426 -49.052 -2.215 1.00 36.43 289 GLY A C 1
ATOM 1447 O O . GLY A 1 178 ? -91.316 -49.283 -2.715 1.00 40.67 289 GLY A O 1
ATOM 1448 N N . THR A 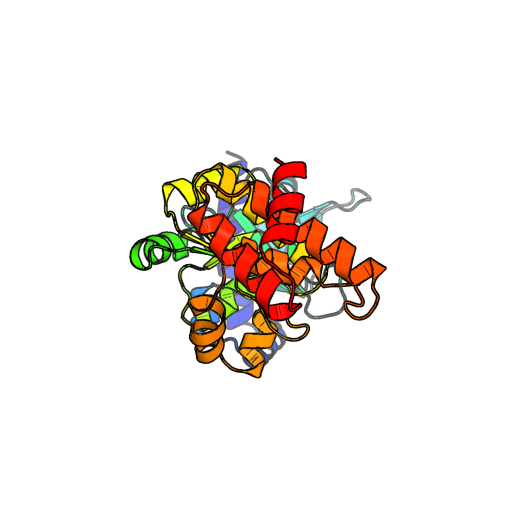1 179 ? -93.271 -48.163 -2.732 1.00 29.77 290 THR A N 1
ATOM 1449 C CA . THR A 1 179 ? -92.969 -47.435 -3.954 1.00 32.97 290 THR A CA 1
ATOM 1450 C C . THR A 1 179 ? -93.904 -46.230 -4.053 1.00 35.70 290 THR A C 1
ATOM 1451 O O . THR A 1 179 ? -95.007 -46.233 -3.498 1.00 34.17 290 THR A O 1
ATOM 1455 N N . SER A 1 180 ? -93.444 -45.196 -4.751 1.00 33.07 291 SER A N 1
ATOM 1456 C CA . SER A 1 180 ? -94.330 -44.117 -5.142 1.00 29.61 291 SER A CA 1
ATOM 1457 C C . SER A 1 180 ? -95.355 -44.623 -6.154 1.00 32.26 291 SER A C 1
ATOM 1458 O O . SER A 1 180 ? -95.142 -45.624 -6.843 1.00 31.40 291 SER A O 1
ATOM 1461 N N . LEU A 1 181 ? -96.485 -43.921 -6.235 1.00 28.00 292 LEU A N 1
ATOM 1462 C CA . LEU A 1 181 ? -97.424 -44.152 -7.320 1.00 31.32 292 LEU A CA 1
ATOM 1463 C C . LEU A 1 181 ? -96.721 -43.991 -8.666 1.00 30.42 292 LEU A C 1
ATOM 1464 O O . LEU A 1 181 ? -95.961 -43.045 -8.866 1.00 31.63 292 LEU A O 1
ATOM 1469 N N . THR A 1 182 ? -96.973 -44.922 -9.584 1.00 25.99 293 THR A N 1
ATOM 1470 C CA . THR A 1 182 ? -96.375 -44.928 -10.911 1.00 30.02 293 THR A CA 1
ATOM 1471 C C . THR A 1 182 ? -97.427 -44.702 -11.993 1.00 34.16 293 THR A C 1
ATOM 1472 O O . THR A 1 182 ? -98.634 -44.751 -11.756 1.00 35.03 293 THR A O 1
ATOM 1476 N N . ASP A 1 183 ? -96.942 -44.511 -13.218 1.00 34.59 294 ASP A N 1
ATOM 1477 C CA . ASP A 1 183 ? -97.837 -44.362 -14.358 1.00 36.55 294 ASP A CA 1
ATOM 1478 C C . ASP A 1 183 ? -98.637 -45.635 -14.628 1.00 37.54 294 ASP A C 1
ATOM 1479 O O . ASP A 1 183 ? -99.783 -45.559 -15.091 1.00 37.27 294 ASP A O 1
ATOM 1484 N N . ASP A 1 184 ? -98.063 -46.810 -14.359 1.00 34.90 295 ASP A N 1
ATOM 1485 C CA . ASP A 1 184 ? -98.840 -48.036 -14.541 1.00 36.33 295 ASP A CA 1
ATOM 1486 C C . ASP A 1 184 ? -100.025 -48.069 -13.591 1.00 31.99 295 ASP A C 1
ATOM 1487 O O . ASP A 1 184 ? -101.144 -48.397 -13.998 1.00 34.81 295 ASP A O 1
ATOM 1492 N N . HIS A 1 185 ? -99.801 -47.695 -12.327 1.00 33.61 296 HIS A N 1
ATOM 1493 C CA . HIS A 1 185 ? -100.889 -47.608 -11.357 1.00 33.02 296 HIS A CA 1
ATOM 1494 C C . HIS A 1 185 ? -101.967 -46.625 -11.805 1.00 32.37 296 HIS A C 1
ATOM 1495 O O . HIS A 1 185 ? -103.171 -46.883 -11.632 1.00 31.06 296 HIS A O 1
ATOM 1502 N N . VAL A 1 186 ? -101.561 -45.479 -12.356 1.00 26.71 297 VAL A N 1
ATOM 1503 C CA . VAL A 1 186 ? -102.553 -44.484 -12.752 1.00 32.03 297 VAL A CA 1
ATOM 1504 C C . VAL A 1 186 ? -103.389 -45.004 -13.917 1.00 33.80 297 VAL A C 1
ATOM 1505 O O . VAL A 1 186 ? -104.604 -44.774 -13.984 1.00 33.65 297 VAL A O 1
ATOM 1509 N N . LYS A 1 187 ? -102.763 -45.745 -14.834 1.00 38.24 298 LYS A N 1
ATOM 1510 C CA . LYS A 1 187 ? -103.507 -46.307 -15.956 1.00 35.24 298 LYS A CA 1
ATOM 1511 C C . LYS A 1 187 ? -104.523 -47.340 -15.488 1.00 35.46 298 LYS A C 1
ATOM 1512 O O . LYS A 1 187 ? -105.627 -47.415 -16.039 1.00 38.56 298 LYS A O 1
ATOM 1518 N N . ILE A 1 188 ? -104.193 -48.120 -14.452 1.00 34.92 299 ILE A N 1
ATOM 1519 C CA . ILE A 1 188 ? -105.167 -49.076 -13.920 1.00 34.21 299 ILE A CA 1
ATOM 1520 C C . ILE A 1 188 ? -106.273 -48.350 -13.173 1.00 32.56 299 ILE A C 1
ATOM 1521 O O . ILE A 1 188 ? -107.460 -48.677 -13.315 1.00 34.10 299 ILE A O 1
ATOM 1526 N N . LEU A 1 189 ? -105.902 -47.368 -12.348 1.00 33.72 300 LEU A N 1
ATOM 1527 C CA . LEU A 1 189 ? -106.898 -46.614 -11.592 1.00 33.48 300 LEU A CA 1
ATOM 1528 C C . LEU A 1 189 ? -107.851 -45.885 -12.523 1.00 34.70 300 LEU A C 1
ATOM 1529 O O . LEU A 1 189 ? -109.072 -45.916 -12.326 1.00 38.44 300 LEU A O 1
ATOM 1534 N N . ARG A 1 190 ? -107.313 -45.258 -13.568 1.00 34.48 301 ARG A N 1
ATOM 1535 C CA . ARG A 1 190 ? -108.133 -44.474 -14.478 1.00 36.42 301 ARG A CA 1
ATOM 1536 C C . ARG A 1 190 ? -109.146 -45.333 -15.227 1.00 37.86 301 ARG A C 1
ATOM 1537 O O . ARG A 1 190 ? -110.259 -44.874 -15.500 1.00 41.79 301 ARG A O 1
ATOM 1545 N N . ARG A 1 191 ? -108.784 -46.571 -15.568 1.00 36.92 302 ARG A N 1
ATOM 1546 C CA . ARG A 1 191 ? -109.705 -47.459 -16.263 1.00 36.55 302 ARG A CA 1
ATOM 1547 C C . ARG A 1 191 ? -110.904 -47.811 -15.405 1.00 39.20 302 ARG A C 1
ATOM 1548 O O . ARG A 1 191 ? -111.933 -48.243 -15.935 1.00 44.59 302 ARG A O 1
ATOM 1556 N N . ASN A 1 192 ? -110.793 -47.664 -14.091 1.00 37.71 303 ASN A N 1
ATOM 1557 C CA . ASN A 1 192 ? -111.829 -48.153 -13.205 1.00 38.35 303 ASN A CA 1
ATOM 1558 C C . ASN A 1 192 ? -112.638 -47.062 -12.546 1.00 38.22 303 ASN A C 1
ATOM 1559 O O . ASN A 1 192 ? -113.778 -47.329 -12.155 1.00 40.11 303 ASN A O 1
ATOM 1564 N N . VAL A 1 193 ? -112.097 -45.847 -12.420 1.00 36.75 304 VAL A N 1
ATOM 1565 C CA . VAL A 1 193 ? -112.775 -44.811 -11.650 1.00 34.41 304 VAL A CA 1
ATOM 1566 C C . VAL A 1 193 ? -112.166 -43.461 -11.978 1.00 33.13 304 VAL A C 1
ATOM 1567 O O . VAL A 1 193 ? -111.006 -43.364 -12.381 1.00 35.64 304 VAL A O 1
ATOM 1571 N N . GLU A 1 194 ? -112.957 -42.412 -11.791 1.00 35.54 305 GLU A N 1
ATOM 1572 C CA . GLU A 1 194 ? -112.535 -41.039 -12.004 1.00 35.49 305 GLU A CA 1
ATOM 1573 C C . GLU A 1 194 ? -112.045 -40.380 -10.718 1.00 34.01 305 GLU A C 1
ATOM 1574 O O . GLU A 1 194 ? -111.030 -39.677 -10.739 1.00 42.13 305 GLU A O 1
ATOM 1580 N N . GLU A 1 195 ? -112.732 -40.585 -9.599 1.00 28.82 306 GLU A N 1
ATOM 1581 C CA . GLU A 1 195 ? -112.371 -39.929 -8.348 1.00 32.52 306 GLU A CA 1
ATOM 1582 C C . GLU A 1 195 ? -111.347 -40.757 -7.565 1.00 32.41 306 GLU A C 1
ATOM 1583 O O . GLU A 1 195 ? -111.532 -41.963 -7.371 1.00 29.85 306 GLU A O 1
ATOM 1589 N N . ILE A 1 196 ? -110.272 -40.098 -7.111 1.00 30.17 307 ILE A N 1
ATOM 1590 C CA . ILE A 1 196 ? -109.226 -40.701 -6.285 1.00 27.51 307 ILE A CA 1
ATOM 1591 C C . ILE A 1 196 ? -109.027 -39.820 -5.058 1.00 25.91 307 ILE A C 1
ATOM 1592 O O . ILE A 1 196 ? -108.924 -38.595 -5.181 1.00 26.46 307 ILE A O 1
ATOM 1597 N N . ILE A 1 197 ? -108.965 -40.435 -3.882 1.00 23.88 308 ILE A N 1
ATOM 1598 C CA . ILE A 1 197 ? -108.686 -39.741 -2.631 1.00 23.16 308 ILE A CA 1
ATOM 1599 C C . ILE A 1 197 ? -107.344 -40.234 -2.105 1.00 27.33 308 ILE A C 1
ATOM 1600 O O . ILE A 1 197 ? -107.178 -41.434 -1.849 1.00 25.54 308 ILE A O 1
ATOM 1605 N N . LEU A 1 198 ? -106.392 -39.315 -1.938 1.00 24.19 309 LEU A N 1
ATOM 1606 C CA . LEU A 1 198 ? -105.099 -39.631 -1.347 1.00 24.04 309 LEU A CA 1
ATOM 1607 C C . LEU A 1 198 ? -105.183 -39.522 0.169 1.00 26.18 309 LEU A C 1
ATOM 1608 O O . LEU A 1 198 ? -105.623 -38.496 0.705 1.00 22.59 309 LEU A O 1
ATOM 1613 N N . CYS A 1 199 ? -104.741 -40.567 0.865 1.00 23.97 310 CYS A N 1
ATOM 1614 C CA . CYS A 1 199 ? -104.731 -40.561 2.330 1.00 24.73 310 CYS A CA 1
ATOM 1615 C C . CYS A 1 199 ? -103.356 -41.037 2.816 1.00 27.70 310 CYS A C 1
ATOM 1616 O O . CYS A 1 199 ? -103.156 -42.207 3.133 1.00 34.01 310 CYS A O 1
ATOM 1619 N N . TYR A 1 200 ? -102.402 -40.123 2.875 1.00 26.48 311 TYR A N 1
ATOM 1620 C CA . TYR A 1 200 ? -101.024 -40.472 3.174 1.00 29.07 311 TYR A CA 1
ATOM 1621 C C . TYR A 1 200 ? -100.640 -40.001 4.572 1.00 29.66 311 TYR A C 1
ATOM 1622 O O . TYR A 1 200 ? -101.385 -39.290 5.240 1.00 36.07 311 TYR A O 1
ATOM 1631 N N . ASP A 1 201 ? -99.454 -40.420 5.003 1.00 35.41 312 ASP A N 1
ATOM 1632 C CA . ASP A 1 201 ? -98.870 -39.956 6.252 1.00 40.20 312 ASP A CA 1
ATOM 1633 C C . ASP A 1 201 ? -98.769 -38.429 6.252 1.00 41.27 312 ASP A C 1
ATOM 1634 O O . ASP A 1 201 ? -98.559 -37.796 5.210 1.00 36.48 312 ASP A O 1
ATOM 1639 N N . SER A 1 202 ? -98.929 -37.825 7.427 1.00 38.73 313 SER A N 1
ATOM 1640 C CA . SER A 1 202 ? -98.884 -36.368 7.518 1.00 43.49 313 SER A CA 1
ATOM 1641 C C . SER A 1 202 ? -97.494 -35.822 7.862 1.00 44.90 313 SER A C 1
ATOM 1642 O O . SER A 1 202 ? -97.370 -34.633 8.174 1.00 47.95 313 SER A O 1
ATOM 1645 N N . ASP A 1 203 ? -96.446 -36.641 7.800 1.00 45.73 314 ASP A N 1
ATOM 1646 C CA . ASP A 1 203 ? -95.107 -36.093 7.954 1.00 41.54 314 ASP A CA 1
ATOM 1647 C C . ASP A 1 203 ? -94.664 -35.453 6.638 1.00 39.21 314 ASP A C 1
ATOM 1648 O O . ASP A 1 203 ? -95.410 -35.405 5.654 1.00 39.78 314 ASP A O 1
ATOM 1653 N N . LYS A 1 204 ? -93.438 -34.931 6.621 1.00 41.02 315 LYS A N 1
ATOM 1654 C CA . LYS A 1 204 ? -92.973 -34.207 5.443 1.00 38.19 315 LYS A CA 1
ATOM 1655 C C . LYS A 1 204 ? -92.862 -35.130 4.231 1.00 38.23 315 LYS A C 1
ATOM 1656 O O . LYS A 1 204 ? -93.165 -34.721 3.104 1.00 41.64 315 LYS A O 1
ATOM 1662 N N . ALA A 1 205 ? -92.447 -36.384 4.437 1.00 33.00 316 ALA A N 1
ATOM 1663 C CA . ALA A 1 205 ? -92.370 -37.320 3.317 1.00 31.56 316 ALA A CA 1
ATOM 1664 C C . ALA A 1 205 ? -93.750 -37.628 2.741 1.00 30.95 316 ALA A C 1
ATOM 1665 O O . ALA A 1 205 ? -93.913 -37.724 1.518 1.00 25.76 316 ALA A O 1
ATOM 1667 N N . GLY A 1 206 ? -94.750 -37.813 3.603 1.00 30.56 317 GLY A N 1
ATOM 1668 C CA . GLY A 1 206 ? -96.103 -38.021 3.112 1.00 32.40 317 GLY A CA 1
ATOM 1669 C C . GLY A 1 206 ? -96.619 -36.848 2.297 1.00 33.47 317 GLY A C 1
ATOM 1670 O O . GLY A 1 206 ? -97.273 -37.033 1.261 1.00 28.48 317 GLY A O 1
ATOM 1671 N N . TYR A 1 207 ? -96.319 -35.624 2.745 1.00 32.05 318 TYR A N 1
ATOM 1672 C CA . TYR A 1 207 ? -96.774 -34.435 2.038 1.00 32.92 318 TYR A CA 1
ATOM 1673 C C . TYR A 1 207 ? -96.169 -34.362 0.639 1.00 28.88 318 TYR A C 1
ATOM 1674 O O . TYR A 1 207 ? -96.871 -34.039 -0.326 1.00 27.86 318 TYR A O 1
ATOM 1683 N N . GLU A 1 208 ? -94.876 -34.677 0.501 1.00 31.49 319 GLU A N 1
ATOM 1684 C CA . GLU A 1 208 ? -94.256 -34.681 -0.825 1.00 33.64 319 GLU A CA 1
ATOM 1685 C C . GLU A 1 208 ? -94.816 -35.801 -1.684 1.00 28.52 319 GLU A C 1
ATOM 1686 O O . GLU A 1 208 ? -94.978 -35.639 -2.901 1.00 30.34 319 GLU A O 1
ATOM 1692 N N . ALA A 1 209 ? -95.115 -36.946 -1.072 1.00 21.62 320 ALA A N 1
ATOM 1693 C CA . ALA A 1 209 ? -95.703 -38.034 -1.835 1.00 23.07 320 ALA A CA 1
ATOM 1694 C C . ALA A 1 209 ? -97.121 -37.690 -2.278 1.00 24.48 320 ALA A C 1
ATOM 1695 O O . ALA A 1 209 ? -97.525 -38.039 -3.393 1.00 25.95 320 ALA A O 1
ATOM 1697 N N . THR A 1 210 ? -97.895 -37.011 -1.423 1.00 23.47 321 THR A N 1
ATOM 1698 C CA . THR A 1 210 ? -99.226 -36.573 -1.831 1.00 24.16 321 THR A CA 1
ATOM 1699 C C . THR A 1 210 ? -99.135 -35.641 -3.029 1.00 27.61 321 THR A C 1
ATOM 1700 O O . THR A 1 210 ? -99.840 -35.820 -4.029 1.00 30.11 321 THR A O 1
ATOM 1704 N N . LEU A 1 211 ? -98.250 -34.649 -2.952 1.00 26.92 322 LEU A N 1
ATOM 1705 C CA . LEU A 1 211 ? -98.099 -33.706 -4.054 1.00 27.00 322 LEU A CA 1
ATOM 1706 C C . LEU A 1 211 ? -97.748 -34.445 -5.339 1.00 32.10 322 LEU A C 1
ATOM 1707 O O . LEU A 1 211 ? -98.392 -34.245 -6.379 1.00 31.54 322 LEU A O 1
ATOM 1712 N N . LYS A 1 212 ? -96.767 -35.361 -5.263 1.00 32.69 323 LYS A N 1
ATOM 1713 C CA . LYS A 1 212 ? -96.308 -36.087 -6.447 1.00 28.94 323 LYS A CA 1
ATOM 1714 C C . LYS A 1 212 ? -97.383 -37.019 -6.990 1.00 27.60 323 LYS A C 1
ATOM 1715 O O . LYS A 1 212 ? -97.604 -37.077 -8.207 1.00 29.47 323 LYS A O 1
ATOM 1721 N N . ALA A 1 213 ? -98.068 -37.752 -6.112 1.00 25.27 324 ALA A N 1
ATOM 1722 C CA . ALA A 1 213 ? -99.119 -38.650 -6.584 1.00 26.87 324 ALA A CA 1
ATOM 1723 C C . ALA A 1 213 ? -100.209 -37.889 -7.333 1.00 28.32 324 ALA A C 1
ATOM 1724 O O . ALA A 1 213 ? -100.740 -38.375 -8.346 1.00 25.29 324 ALA A O 1
ATOM 1726 N N . SER A 1 214 ? -100.565 -36.693 -6.844 1.00 23.87 325 SER A N 1
ATOM 1727 C CA . SER A 1 214 ? -101.708 -35.985 -7.400 1.00 26.12 325 SER A CA 1
ATOM 1728 C C . SER A 1 214 ? -101.384 -35.329 -8.745 1.00 29.19 325 SER A C 1
ATOM 1729 O O . SER A 1 214 ? -102.297 -35.117 -9.553 1.00 26.20 325 SER A O 1
ATOM 1732 N N . GLU A 1 215 ? -100.106 -35.014 -9.010 1.00 26.51 326 GLU A N 1
ATOM 1733 C CA . GLU A 1 215 ? -99.723 -34.512 -10.327 1.00 25.16 326 GLU A CA 1
ATOM 1734 C C . GLU A 1 215 ? -99.837 -35.606 -11.385 1.00 32.38 326 GLU A C 1
ATOM 1735 O O . GLU A 1 215 ? -100.361 -35.365 -12.485 1.00 32.36 326 GLU A O 1
ATOM 1741 N N . LEU A 1 216 ? -99.362 -36.821 -11.072 1.00 29.04 327 LEU A N 1
ATOM 1742 C CA . LEU A 1 216 ? -99.588 -37.952 -11.968 1.00 27.87 327 LEU A CA 1
ATOM 1743 C C . LEU A 1 216 ? -101.075 -38.187 -12.200 1.00 32.77 327 LEU A C 1
ATOM 1744 O O . LEU A 1 216 ? -101.495 -38.473 -13.325 1.00 34.03 327 LEU A O 1
ATOM 1749 N N . LEU A 1 217 ? -101.893 -38.085 -11.148 1.00 30.21 328 LEU A N 1
ATOM 1750 C CA . LEU A 1 217 ? -103.294 -38.463 -11.305 1.00 31.17 328 LEU A CA 1
ATOM 1751 C C . LEU A 1 217 ? -104.063 -37.417 -12.102 1.00 29.37 328 LEU A C 1
ATOM 1752 O O . LEU A 1 217 ? -104.926 -37.765 -12.915 1.00 33.83 328 LEU A O 1
ATOM 1757 N N . GLN A 1 218 ? -103.754 -36.136 -11.893 1.00 28.23 329 GLN A N 1
ATOM 1758 C CA . GLN A 1 218 ? -104.478 -35.056 -12.564 1.00 31.54 329 GLN A CA 1
ATOM 1759 C C . GLN A 1 218 ? -104.141 -34.991 -14.053 1.00 34.01 329 GLN A C 1
ATOM 1760 O O . GLN A 1 218 ? -105.020 -34.736 -14.886 1.00 32.31 329 GLN A O 1
ATOM 1766 N N . LYS A 1 219 ? -102.873 -35.216 -14.405 1.00 34.23 330 LYS A N 1
ATOM 1767 C CA . LYS A 1 219 ? -102.470 -35.295 -15.804 1.00 32.66 330 LYS A CA 1
ATOM 1768 C C . LYS A 1 219 ? -103.308 -36.271 -16.608 1.00 36.26 330 LYS A C 1
ATOM 1769 O O . LYS A 1 219 ? -103.417 -36.115 -17.827 1.00 41.89 330 LYS A O 1
ATOM 1775 N N . LYS A 1 220 ? -103.880 -37.295 -15.976 1.00 37.61 331 LYS A N 1
ATOM 1776 C CA . LYS A 1 220 ? -104.669 -38.287 -16.701 1.00 38.87 331 LYS A CA 1
ATOM 1777 C C . LYS A 1 220 ? -106.171 -38.090 -16.538 1.00 34.67 331 LYS A C 1
ATOM 1778 O O . LYS A 1 220 ? -106.941 -39.009 -16.838 1.00 42.96 331 LYS A O 1
ATOM 1784 N N . GLY A 1 221 ? -106.607 -36.922 -16.084 1.00 30.10 332 GLY A N 1
ATOM 1785 C CA . GLY A 1 221 ? -108.022 -36.651 -15.972 1.00 32.89 332 GLY A CA 1
ATOM 1786 C C . GLY A 1 221 ? -108.669 -37.154 -14.705 1.00 35.81 332 GLY A C 1
ATOM 1787 O O . GLY A 1 221 ? -109.883 -36.993 -14.542 1.00 33.26 332 GLY A O 1
ATOM 1788 N N . CYS A 1 222 ? -107.908 -37.768 -13.806 1.00 36.87 333 CYS A N 1
ATOM 1789 C CA . CYS A 1 222 ? -108.493 -38.207 -12.555 1.00 36.59 333 CYS A CA 1
ATOM 1790 C C . CYS A 1 222 ? -108.913 -37.000 -11.741 1.00 31.17 333 CYS A C 1
ATOM 1791 O O . CYS A 1 222 ? -108.195 -36.003 -11.664 1.00 37.29 333 CYS A O 1
ATOM 1794 N N . LYS A 1 223 ? -110.089 -37.081 -11.144 1.00 31.64 334 LYS A N 1
ATOM 1795 C CA . LYS A 1 223 ? -110.503 -36.088 -10.171 1.00 33.47 334 LYS A CA 1
ATOM 1796 C C . LYS A 1 223 ? -109.925 -36.508 -8.824 1.00 32.92 334 LYS A C 1
ATOM 1797 O O . LYS A 1 223 ? -110.227 -37.598 -8.330 1.00 32.16 334 LYS A O 1
ATOM 1803 N N . VAL A 1 224 ? -109.074 -35.659 -8.251 1.00 31.72 335 VAL A N 1
ATOM 1804 C CA . VAL A 1 224 ? -108.271 -35.995 -7.080 1.00 26.49 335 VAL A CA 1
ATOM 1805 C C . VAL A 1 224 ? -108.706 -35.140 -5.899 1.00 27.88 335 VAL A C 1
ATOM 1806 O O . VAL A 1 224 ? -108.909 -33.929 -6.039 1.00 27.91 335 VAL A O 1
ATOM 1810 N N . ARG A 1 225 ? -108.804 -35.762 -4.728 1.00 26.52 336 ARG A N 1
ATOM 1811 C CA . ARG A 1 225 ? -108.980 -35.056 -3.472 1.00 25.53 336 ARG A CA 1
ATOM 1812 C C . ARG A 1 225 ? -107.995 -35.616 -2.458 1.00 26.10 336 ARG A C 1
ATOM 1813 O O . ARG A 1 225 ? -107.405 -36.677 -2.660 1.00 27.25 336 ARG A O 1
ATOM 1821 N N . VAL A 1 226 ? -107.800 -34.894 -1.361 1.00 22.95 337 VAL A N 1
ATOM 1822 C CA . VAL A 1 226 ? -106.775 -35.237 -0.395 1.00 20.71 337 VAL A CA 1
ATOM 1823 C C . VAL A 1 226 ? -107.413 -35.357 0.976 1.00 21.48 337 VAL A C 1
ATOM 1824 O O . VAL A 1 226 ? -107.992 -34.392 1.490 1.00 20.19 337 VAL A O 1
ATOM 1828 N N . ALA A 1 227 ? -107.302 -36.541 1.568 1.00 25.46 338 ALA A N 1
ATOM 1829 C CA . ALA A 1 227 ? -107.682 -36.734 2.959 1.00 25.95 338 ALA A CA 1
ATOM 1830 C C . ALA A 1 227 ? -106.561 -36.221 3.842 1.00 26.90 338 ALA A C 1
ATOM 1831 O O . ALA A 1 227 ? -105.403 -36.616 3.683 1.00 32.30 338 ALA A O 1
ATOM 1833 N N . MET A 1 228 ? -106.885 -35.324 4.758 1.00 29.28 339 MET A N 1
ATOM 1834 C CA . MET A 1 228 ? -105.849 -34.673 5.551 1.00 31.10 339 MET A CA 1
ATOM 1835 C C . MET A 1 228 ? -105.999 -35.068 7.016 1.00 33.69 339 MET A C 1
ATOM 1836 O O . MET A 1 228 ? -106.969 -34.685 7.678 1.00 34.25 339 MET A O 1
ATOM 1841 N N . ILE A 1 229 ? -105.037 -35.829 7.510 1.00 37.20 340 ILE A N 1
ATOM 1842 C CA . ILE A 1 229 ? -105.047 -36.283 8.901 1.00 43.80 340 ILE A CA 1
ATOM 1843 C C . ILE A 1 229 ? -104.519 -35.143 9.790 1.00 43.18 340 ILE A C 1
ATOM 1844 O O . ILE A 1 229 ? -103.435 -34.622 9.517 1.00 47.76 340 ILE A O 1
ATOM 1849 N N . PRO A 1 230 ? -105.237 -34.765 10.840 1.00 50.57 341 PRO A N 1
ATOM 1850 C CA . PRO A 1 230 ? -104.781 -33.652 11.688 1.00 48.50 341 PRO A CA 1
ATOM 1851 C C . PRO A 1 230 ? -103.824 -34.090 12.784 1.00 51.92 341 PRO A C 1
ATOM 1852 O O . PRO A 1 230 ? -103.762 -35.259 13.166 1.00 59.69 341 PRO A O 1
ATOM 1856 N N . ASP A 1 231 ? -103.079 -33.100 13.301 1.00 60.74 342 ASP A N 1
ATOM 1857 C CA . ASP A 1 231 ? -101.879 -33.250 14.135 1.00 54.32 342 ASP A CA 1
ATOM 1858 C C . ASP A 1 231 ? -100.767 -33.919 13.332 1.00 53.40 342 ASP A C 1
ATOM 1859 O O . ASP A 1 231 ? -100.610 -33.660 12.133 1.00 53.84 342 ASP A O 1
ATOM 1864 N N . GLY A 1 232 ? -99.987 -34.773 13.980 1.00 50.04 343 GLY A N 1
ATOM 1865 C CA . GLY A 1 232 ? -98.980 -35.526 13.265 1.00 48.00 343 GLY A CA 1
ATOM 1866 C C . GLY A 1 232 ? -99.286 -37.007 13.293 1.00 51.81 343 GLY A C 1
ATOM 1867 O O . GLY A 1 232 ? -98.553 -37.782 13.914 1.00 57.89 343 GLY A O 1
ATOM 1868 N N . LEU A 1 233 ? -100.370 -37.411 12.635 1.00 50.38 344 LEU A N 1
ATOM 1869 C CA . LEU A 1 233 ? -100.854 -38.783 12.684 1.00 47.95 344 LEU A CA 1
ATOM 1870 C C . LEU A 1 233 ? -100.803 -39.414 11.303 1.00 47.82 344 LEU A C 1
ATOM 1871 O O . LEU A 1 233 ? -100.932 -38.732 10.282 1.00 51.30 344 LEU A O 1
ATOM 1876 N N . ASP A 1 234 ? -100.628 -40.712 11.276 1.00 48.16 345 ASP A N 1
ATOM 1877 C CA . ASP A 1 234 ? -100.900 -41.416 10.036 1.00 46.81 345 ASP A CA 1
ATOM 1878 C C . ASP A 1 234 ? -102.277 -42.075 10.127 1.00 46.26 345 ASP A C 1
ATOM 1879 O O . ASP A 1 234 ? -102.876 -42.115 11.210 1.00 43.81 345 ASP A O 1
ATOM 1884 N N . PRO A 1 235 ? -102.855 -42.531 9.004 1.00 43.62 346 PRO A N 1
ATOM 1885 C CA . PRO A 1 235 ? -104.259 -42.994 9.053 1.00 37.88 346 PRO A CA 1
ATOM 1886 C C . PRO A 1 235 ? -104.551 -43.976 10.175 1.00 38.07 346 PRO A C 1
ATOM 1887 O O . PRO A 1 235 ? -105.520 -43.796 10.925 1.00 37.56 346 PRO A O 1
ATOM 1891 N N . ASP A 1 236 ? -103.712 -44.999 10.336 1.00 41.59 347 ASP A N 1
ATOM 1892 C CA . ASP A 1 236 ? -103.984 -46.013 11.348 1.00 43.67 347 ASP A CA 1
ATOM 1893 C C . ASP A 1 236 ? -103.997 -45.409 12.747 1.00 42.08 347 ASP A C 1
ATOM 1894 O O . ASP A 1 236 ? -104.823 -45.793 13.582 1.00 43.02 347 ASP A O 1
ATOM 1899 N N . ASP A 1 237 ? -103.107 -44.445 13.015 1.00 42.65 348 ASP A N 1
ATOM 1900 C CA . ASP A 1 237 ? -103.120 -43.758 14.307 1.00 44.19 348 ASP A CA 1
ATOM 1901 C C . ASP A 1 237 ? -104.427 -43.012 14.534 1.00 43.68 348 ASP A C 1
ATOM 1902 O O . ASP A 1 237 ? -104.920 -42.932 15.666 1.00 45.76 348 ASP A O 1
ATOM 1907 N N . TYR A 1 238 ? -104.971 -42.408 13.482 1.00 41.67 349 TYR A N 1
ATOM 1908 C CA . TYR A 1 238 ? -106.250 -41.731 13.620 1.00 39.51 349 TYR A CA 1
ATOM 1909 C C . TYR A 1 238 ? -107.346 -42.738 13.937 1.00 39.89 349 TYR A C 1
ATOM 1910 O O . TYR A 1 238 ? -108.122 -42.559 14.886 1.00 39.20 349 TYR A O 1
ATOM 1919 N N . ILE A 1 239 ? -107.391 -43.828 13.174 1.00 40.12 350 ILE A N 1
ATOM 1920 C CA . ILE A 1 239 ? -108.442 -44.823 13.340 1.00 35.76 350 ILE A CA 1
ATOM 1921 C C . ILE A 1 239 ? -108.428 -45.398 14.748 1.00 38.42 350 ILE A C 1
ATOM 1922 O O . ILE A 1 239 ? -109.482 -45.669 15.333 1.00 41.53 350 ILE A O 1
ATOM 1927 N N . LYS A 1 240 ? -107.245 -45.563 15.333 1.00 41.80 351 LYS A N 1
ATOM 1928 C CA . LYS A 1 240 ? -107.212 -46.121 16.677 1.00 41.60 351 LYS A CA 1
ATOM 1929 C C . LYS A 1 240 ? -107.605 -45.074 17.712 1.00 41.47 351 LYS A C 1
ATOM 1930 O O . LYS A 1 240 ? -108.310 -45.385 18.674 1.00 42.53 351 LYS A O 1
ATOM 1936 N N . LYS A 1 241 ? -107.225 -43.815 17.497 1.00 43.27 352 LYS A N 1
ATOM 1937 C CA . LYS A 1 241 ? -107.527 -42.764 18.466 1.00 38.36 352 LYS A CA 1
ATOM 1938 C C . LYS A 1 241 ? -109.009 -42.404 18.464 1.00 42.75 352 LYS A C 1
ATOM 1939 O O . LYS A 1 241 ? -109.601 -42.196 19.531 1.00 46.85 352 LYS A O 1
ATOM 1945 N N . PHE A 1 242 ? -109.633 -42.322 17.280 1.00 42.16 353 PHE A N 1
ATOM 1946 C CA . PHE A 1 242 ? -111.003 -41.834 17.164 1.00 38.89 353 PHE A CA 1
ATOM 1947 C C . PHE A 1 242 ? -111.979 -42.840 16.582 1.00 39.46 353 PHE A C 1
ATOM 1948 O O . PHE A 1 242 ? -113.193 -42.618 16.686 1.00 39.09 353 PHE A O 1
ATOM 1956 N N . GLY A 1 243 ? -111.506 -43.915 15.971 1.00 32.61 354 GLY A N 1
ATOM 1957 C CA . GLY A 1 243 ? -112.437 -44.918 15.506 1.00 27.21 354 GLY A CA 1
ATOM 1958 C C . GLY A 1 243 ? -112.691 -44.815 14.014 1.00 35.36 354 GLY A C 1
ATOM 1959 O O . GLY A 1 243 ? -112.565 -43.747 13.400 1.00 34.39 354 GLY A O 1
ATOM 1960 N N . GLY A 1 244 ? -113.072 -45.949 13.419 1.00 34.76 355 GLY A N 1
ATOM 1961 C CA . GLY A 1 244 ? -113.239 -46.011 11.977 1.00 32.27 355 GLY A CA 1
ATOM 1962 C C . GLY A 1 244 ? -114.350 -45.122 11.451 1.00 36.25 355 GLY A C 1
ATOM 1963 O O . GLY A 1 244 ? -114.262 -44.605 10.331 1.00 34.74 355 GLY A O 1
ATOM 1964 N N . GLU A 1 245 ? -115.404 -44.921 12.240 1.00 34.60 356 GLU A N 1
ATOM 1965 C CA . GLU A 1 245 ? -116.521 -44.129 11.739 1.00 34.27 356 GLU A CA 1
ATOM 1966 C C . GLU A 1 245 ? -116.138 -42.664 11.605 1.00 32.70 356 GLU A C 1
ATOM 1967 O O . GLU A 1 245 ? -116.491 -42.013 10.613 1.00 32.57 356 GLU A O 1
ATOM 1973 N N . LYS A 1 246 ? -115.430 -42.120 12.591 1.00 32.12 357 LYS A N 1
ATOM 1974 C CA . LYS A 1 246 ? -114.971 -40.745 12.454 1.00 30.40 357 LYS A CA 1
ATOM 1975 C C . LYS A 1 246 ? -113.991 -40.624 11.298 1.00 34.25 357 LYS A C 1
ATOM 1976 O O . LYS A 1 246 ? -114.051 -39.665 10.512 1.00 31.27 357 LYS A O 1
ATOM 1982 N N . PHE A 1 247 ? -113.090 -41.599 11.166 1.00 31.87 358 PHE A N 1
ATOM 1983 C CA . PHE A 1 247 ? -112.154 -41.574 10.054 1.00 29.90 358 PHE A CA 1
ATOM 1984 C C . PHE A 1 247 ? -112.895 -41.477 8.733 1.00 28.28 358 PHE A C 1
ATOM 1985 O O . PHE A 1 247 ? -112.645 -40.576 7.935 1.00 32.07 358 PHE A O 1
ATOM 1993 N N . LYS A 1 248 ? -113.832 -42.390 8.497 1.00 30.82 359 LYS A N 1
ATOM 1994 C CA . LYS A 1 248 ? -114.566 -42.373 7.241 1.00 29.12 359 LYS A CA 1
ATOM 1995 C C . LYS A 1 248 ? -115.354 -41.077 7.067 1.00 30.20 359 LYS A C 1
ATOM 1996 O O . LYS A 1 248 ? -115.336 -40.475 5.986 1.00 30.84 359 LYS A O 1
ATOM 2002 N N . ASN A 1 249 ? -116.021 -40.613 8.132 1.00 30.16 360 ASN A N 1
ATOM 2003 C CA . ASN A 1 249 ? -116.982 -39.516 8.018 1.00 31.51 360 ASN A CA 1
ATOM 2004 C C . ASN A 1 249 ? -116.315 -38.151 7.969 1.00 29.11 360 ASN A C 1
ATOM 2005 O O . ASN A 1 249 ? -116.766 -37.272 7.234 1.00 30.88 360 ASN A O 1
ATOM 2010 N N . ASP A 1 250 ? -115.285 -37.927 8.772 1.00 28.88 361 ASP A N 1
ATOM 2011 C CA . ASP A 1 250 ? -114.692 -36.607 8.852 1.00 30.37 361 ASP A CA 1
ATOM 2012 C C . ASP A 1 250 ? -113.333 -36.506 8.169 1.00 33.60 361 ASP A C 1
ATOM 2013 O O . ASP A 1 250 ? -112.856 -35.386 7.949 1.00 34.38 361 ASP A O 1
ATOM 2018 N N . ILE A 1 251 ? -112.703 -37.627 7.814 1.00 30.52 362 ILE A N 1
ATOM 2019 C CA . ILE A 1 251 ? -111.440 -37.578 7.083 1.00 29.48 362 ILE A CA 1
ATOM 2020 C C . ILE A 1 251 ? -111.666 -37.933 5.616 1.00 27.11 362 ILE A C 1
ATOM 2021 O O . ILE A 1 251 ? -111.440 -37.103 4.729 1.00 27.25 362 ILE A O 1
ATOM 2026 N N . ILE A 1 252 ? -112.138 -39.147 5.333 1.00 26.17 363 ILE A N 1
ATOM 2027 C CA . ILE A 1 252 ? -112.250 -39.550 3.935 1.00 25.60 363 ILE A CA 1
ATOM 2028 C C . ILE A 1 252 ? -113.366 -38.783 3.225 1.00 30.36 363 ILE A C 1
ATOM 2029 O O . ILE A 1 252 ? -113.194 -38.334 2.083 1.00 33.89 363 ILE A O 1
ATOM 2034 N N . ASP A 1 253 ? -114.517 -38.602 3.880 1.00 30.62 364 ASP A N 1
ATOM 2035 C CA . ASP A 1 253 ? -115.638 -37.915 3.243 1.00 28.01 364 ASP A CA 1
ATOM 2036 C C . ASP A 1 253 ? -115.554 -36.393 3.296 1.00 29.88 364 ASP A C 1
ATOM 2037 O O . ASP A 1 253 ? -116.423 -35.730 2.711 1.00 29.38 364 ASP A O 1
ATOM 2042 N N . ALA A 1 254 ? -114.543 -35.828 3.966 1.00 25.80 365 ALA A N 1
ATOM 2043 C CA . ALA A 1 254 ? -114.299 -34.388 3.988 1.00 26.16 365 ALA A CA 1
ATOM 2044 C C . ALA A 1 254 ? -113.005 -34.016 3.269 1.00 28.00 365 ALA A C 1
ATOM 2045 O O . ALA A 1 254 ? -112.480 -32.910 3.450 1.00 25.64 365 ALA A O 1
ATOM 2047 N N . SER A 1 255 ? -112.477 -34.928 2.465 1.00 25.28 366 SER A N 1
ATOM 2048 C CA . SER A 1 255 ? -111.235 -34.675 1.765 1.00 26.83 366 SER A CA 1
ATOM 2049 C C . SER A 1 255 ? -111.387 -33.459 0.861 1.00 24.61 366 SER A C 1
ATOM 2050 O O . SER A 1 255 ? -112.473 -33.170 0.359 1.00 25.95 366 SER A O 1
ATOM 2053 N N . VAL A 1 256 ? -110.288 -32.737 0.657 1.00 24.03 367 VAL A N 1
ATOM 2054 C CA . VAL A 1 256 ? -110.340 -31.405 0.067 1.00 22.82 367 VAL A CA 1
ATOM 2055 C C . VAL A 1 256 ? -109.692 -31.435 -1.307 1.00 23.52 367 VAL A C 1
ATOM 2056 O O . VAL A 1 256 ? -109.098 -32.431 -1.725 1.00 24.50 367 VAL A O 1
ATOM 2060 N N . THR A 1 257 ? -109.806 -30.321 -2.021 1.00 21.88 368 THR A N 1
ATOM 2061 C CA . THR A 1 257 ? -109.203 -30.316 -3.340 1.00 23.30 368 THR A CA 1
ATOM 2062 C C . THR A 1 257 ? -107.682 -30.353 -3.223 1.00 23.15 368 THR A C 1
ATOM 2063 O O . THR A 1 257 ? -107.100 -30.152 -2.150 1.00 20.96 368 THR A O 1
ATOM 2067 N N . VAL A 1 258 ? -107.038 -30.634 -4.354 1.00 22.73 369 VAL A N 1
ATOM 2068 C CA . VAL A 1 258 ? -105.583 -30.565 -4.415 1.00 25.76 369 VAL A CA 1
ATOM 2069 C C . VAL A 1 258 ? -105.109 -29.143 -4.125 1.00 22.65 369 VAL A C 1
ATOM 2070 O O . VAL A 1 258 ? -104.142 -28.930 -3.380 1.00 20.05 369 VAL A O 1
ATOM 2074 N N . MET A 1 259 ? -105.820 -28.147 -4.660 1.00 21.93 370 MET A N 1
ATOM 2075 C CA . MET A 1 259 ? -105.430 -26.761 -4.410 1.00 22.07 370 MET A CA 1
ATOM 2076 C C . MET A 1 259 ? -105.592 -26.392 -2.942 1.00 20.59 370 MET A C 1
ATOM 2077 O O . MET A 1 259 ? -104.741 -25.697 -2.379 1.00 24.09 370 MET A O 1
ATOM 2082 N N . ALA A 1 260 ? -106.671 -26.840 -2.297 1.00 19.94 371 ALA A N 1
ATOM 2083 C CA . ALA A 1 260 ? -106.819 -26.553 -0.877 1.00 19.61 371 ALA A CA 1
ATOM 2084 C C . ALA A 1 260 ? -105.715 -27.227 -0.082 1.00 21.88 371 ALA A C 1
ATOM 2085 O O . ALA A 1 260 ? -105.227 -26.671 0.908 1.00 21.35 371 ALA A O 1
ATOM 2087 N N . PHE A 1 261 ? -105.301 -28.426 -0.510 1.00 23.80 372 PHE A N 1
ATOM 2088 C CA . PHE A 1 261 ? -104.180 -29.112 0.135 1.00 23.52 372 PHE A CA 1
ATOM 2089 C C . PHE A 1 261 ? -102.869 -28.346 -0.055 1.00 21.57 372 PHE A C 1
ATOM 2090 O O . PHE A 1 261 ? -102.103 -28.177 0.896 1.00 24.16 372 PHE A O 1
ATOM 2098 N N . LYS A 1 262 ? -102.567 -27.914 -1.285 1.00 19.43 373 LYS A N 1
ATOM 2099 C CA . LYS A 1 262 ? -101.346 -27.133 -1.493 1.00 22.70 373 LYS A CA 1
ATOM 2100 C C . LYS A 1 262 ? -101.343 -25.897 -0.608 1.00 27.25 373 LYS A C 1
ATOM 2101 O O . LYS A 1 262 ? -100.328 -25.575 0.021 1.00 28.53 373 LYS A O 1
ATOM 2107 N N . MET A 1 263 ? -102.492 -25.225 -0.503 1.00 23.86 374 MET A N 1
ATOM 2108 C CA . MET A 1 263 ? -102.610 -24.053 0.352 1.00 25.68 374 MET A CA 1
ATOM 2109 C C . MET A 1 263 ? -102.272 -24.336 1.809 1.00 29.53 374 MET A C 1
ATOM 2110 O O . MET A 1 263 ? -101.945 -23.395 2.542 1.00 34.42 374 MET A O 1
ATOM 2115 N N . GLN A 1 264 ? -102.375 -25.586 2.258 1.00 26.37 375 GLN A N 1
ATOM 2116 C CA . GLN A 1 264 ? -101.929 -25.946 3.602 1.00 34.70 375 GLN A CA 1
ATOM 2117 C C . GLN A 1 264 ? -100.468 -26.345 3.598 1.00 33.33 375 GLN A C 1
ATOM 2118 O O . GLN A 1 264 ? -99.700 -25.901 4.452 1.00 36.68 375 GLN A O 1
ATOM 2124 N N . TYR A 1 265 ? -100.087 -27.187 2.639 1.00 29.82 376 TYR A N 1
ATOM 2125 C CA . TYR A 1 265 ? -98.709 -27.634 2.539 1.00 33.16 376 TYR A CA 1
ATOM 2126 C C . TYR A 1 265 ? -97.753 -26.445 2.525 1.00 36.20 376 TYR A C 1
ATOM 2127 O O . TYR A 1 265 ? -96.817 -26.377 3.329 1.0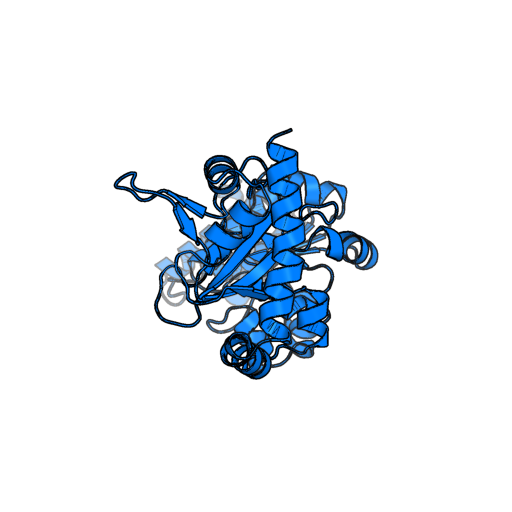0 30.86 376 TYR A O 1
ATOM 2136 N N . PHE A 1 266 ? -98.004 -25.478 1.631 1.00 35.17 377 PHE A N 1
ATOM 2137 C CA . PHE A 1 266 ? -97.084 -24.366 1.421 1.00 26.78 377 PHE A CA 1
ATOM 2138 C C . PHE A 1 266 ? -96.907 -23.519 2.670 1.00 31.69 377 PHE A C 1
ATOM 2139 O O . PHE A 1 266 ? -95.959 -22.731 2.733 1.00 29.87 377 PHE A O 1
ATOM 2147 N N . ARG A 1 267 ? -97.781 -23.690 3.668 1.00 30.39 378 ARG A N 1
ATOM 2148 C CA . ARG A 1 267 ? -97.657 -22.983 4.938 1.00 32.28 378 ARG A CA 1
ATOM 2149 C C . ARG A 1 267 ? -96.533 -23.528 5.809 1.00 35.77 378 ARG A C 1
ATOM 2150 O O . ARG A 1 267 ? -96.028 -22.809 6.681 1.00 34.45 378 ARG A O 1
ATOM 2158 N N . LYS A 1 268 ? -96.175 -24.799 5.646 1.00 38.76 379 LYS A N 1
ATOM 2159 C CA . LYS A 1 268 ? -95.239 -25.426 6.574 1.00 41.70 379 LYS A CA 1
ATOM 2160 C C . LYS A 1 268 ? -93.846 -24.814 6.434 1.00 38.88 379 LYS A C 1
ATOM 2161 O O . LYS A 1 268 ? -93.361 -24.567 5.322 1.00 37.97 379 LYS A O 1
ATOM 2167 N N . GLY A 1 269 ? -93.204 -24.567 7.577 1.00 37.57 380 GLY A N 1
ATOM 2168 C CA . GLY A 1 269 ? -91.901 -23.928 7.605 1.00 35.73 380 GLY A CA 1
ATOM 2169 C C . GLY A 1 269 ? -91.920 -22.416 7.490 1.00 41.99 380 GLY A C 1
ATOM 2170 O O . GLY A 1 269 ? -90.858 -21.791 7.612 1.00 38.63 380 GLY A O 1
ATOM 2171 N N . LYS A 1 270 ? -93.085 -21.806 7.261 1.00 39.69 381 LYS A N 1
ATOM 2172 C CA . LYS A 1 270 ? -93.199 -20.368 7.077 1.00 34.67 381 LYS A CA 1
ATOM 2173 C C . LYS A 1 270 ? -93.800 -19.747 8.327 1.00 34.16 381 LYS A C 1
ATOM 2174 O O . LYS A 1 270 ? -94.670 -20.341 8.970 1.00 33.89 381 LYS A O 1
ATOM 2180 N N . ASN A 1 271 ? -93.335 -18.553 8.667 1.00 34.67 382 ASN A N 1
ATOM 2181 C CA . ASN A 1 271 ? -93.953 -17.743 9.712 1.00 31.56 382 ASN A CA 1
ATOM 2182 C C . ASN A 1 271 ? -94.763 -16.654 9.011 1.00 30.73 382 ASN A C 1
ATOM 2183 O O . ASN A 1 271 ? -94.225 -15.608 8.642 1.00 32.24 382 ASN A O 1
ATOM 2188 N N . LEU A 1 272 ? -96.069 -16.884 8.857 1.00 31.63 383 LEU A N 1
ATOM 2189 C CA . LEU A 1 272 ? -96.907 -15.958 8.096 1.00 29.55 383 LEU A CA 1
ATOM 2190 C C . LEU A 1 272 ? -97.068 -14.599 8.762 1.00 31.27 383 LEU A C 1
ATOM 2191 O O . LEU A 1 272 ? -97.658 -13.701 8.143 1.00 29.44 383 LEU A O 1
ATOM 2196 N N . SER A 1 273 ? -96.552 -14.419 9.989 1.00 31.22 384 SER A N 1
ATOM 2197 C CA . SER A 1 273 ? -96.461 -13.089 10.587 1.00 29.42 384 SER A CA 1
ATOM 2198 C C . SER A 1 273 ? -95.241 -12.309 10.110 1.00 31.60 384 SER A C 1
ATOM 2199 O O . SER A 1 273 ? -95.180 -11.093 10.310 1.00 27.88 384 SER A O 1
ATOM 2202 N N . ASP A 1 274 ? -94.260 -12.986 9.520 1.00 31.41 385 ASP A N 1
ATOM 2203 C CA . ASP A 1 274 ? -93.101 -12.310 8.959 1.00 30.03 385 ASP A CA 1
ATOM 2204 C C . ASP A 1 274 ? -93.428 -11.875 7.543 1.00 28.20 385 ASP A C 1
ATOM 2205 O O . ASP A 1 274 ? -93.926 -12.680 6.745 1.00 25.95 385 ASP A O 1
ATOM 2210 N N . GLU A 1 275 ? -93.146 -10.603 7.234 1.00 25.29 386 GLU A N 1
ATOM 2211 C CA . GLU A 1 275 ? -93.523 -10.045 5.939 1.00 24.92 386 GLU A CA 1
ATOM 2212 C C . GLU A 1 275 ? -92.946 -10.862 4.785 1.00 24.76 386 GLU A C 1
ATOM 2213 O O . GLU A 1 275 ? -93.639 -11.132 3.797 1.00 25.68 386 GLU A O 1
ATOM 2219 N N . GLY A 1 276 ? -91.684 -11.266 4.884 1.00 20.22 387 GLY A N 1
ATOM 2220 C CA . GLY A 1 276 ? -91.096 -12.039 3.806 1.00 24.82 387 GLY A CA 1
ATOM 2221 C C . GLY A 1 276 ? -91.746 -13.399 3.607 1.00 26.69 387 GLY A C 1
ATOM 2222 O O . GLY A 1 276 ? -91.986 -13.817 2.473 1.00 26.53 387 GLY A O 1
ATOM 2223 N N . ASP A 1 277 ? -91.999 -14.126 4.697 1.00 25.22 388 ASP A N 1
ATOM 2224 C CA . ASP A 1 277 ? -92.666 -15.419 4.584 1.00 26.44 388 ASP A CA 1
ATOM 2225 C C . ASP A 1 277 ? -94.105 -15.259 4.095 1.00 28.92 388 ASP A C 1
ATOM 2226 O O . ASP A 1 277 ? -94.564 -16.018 3.228 1.00 25.72 388 ASP A O 1
ATOM 2231 N N . ARG A 1 278 ? -94.836 -14.291 4.658 1.00 26.07 389 ARG A N 1
ATOM 2232 C CA . ARG A 1 278 ? -96.203 -14.007 4.222 1.00 26.29 389 ARG A CA 1
ATOM 2233 C C . ARG A 1 278 ? -96.263 -13.788 2.712 1.00 24.00 389 ARG A C 1
ATOM 2234 O O . ARG A 1 278 ? -97.109 -14.365 2.021 1.00 27.24 389 ARG A O 1
ATOM 2242 N N . LEU A 1 279 ? -95.354 -12.974 2.175 1.00 25.07 390 LEU A N 1
ATOM 2243 C CA . LEU A 1 279 ? -95.372 -12.684 0.743 1.00 24.69 390 LEU A CA 1
ATOM 2244 C C . LEU A 1 279 ? -95.022 -13.915 -0.083 1.00 24.91 390 LEU A C 1
ATOM 2245 O O . LEU A 1 279 ? -95.677 -14.198 -1.096 1.00 24.63 390 LEU A O 1
ATOM 2250 N N . ALA A 1 280 ? -93.992 -14.656 0.328 1.00 20.77 391 ALA A N 1
ATOM 2251 C CA . ALA A 1 280 ? -93.579 -15.846 -0.415 1.00 24.21 391 ALA A CA 1
ATOM 2252 C C . ALA A 1 280 ? -94.685 -16.892 -0.451 1.00 24.89 391 ALA A C 1
ATOM 2253 O O . ALA A 1 280 ? -94.924 -17.517 -1.495 1.00 22.78 391 ALA A O 1
ATOM 2255 N N . TYR A 1 281 ? -95.353 -17.116 0.689 1.00 24.52 392 TYR A N 1
ATOM 2256 C CA . TYR A 1 281 ? -96.502 -18.010 0.707 1.00 22.54 392 TYR A CA 1
ATOM 2257 C C . TYR A 1 281 ? -97.539 -17.561 -0.306 1.00 26.45 392 TYR A C 1
ATOM 2258 O O . TYR A 1 281 ? -97.969 -18.338 -1.165 1.00 23.60 392 TYR A O 1
ATOM 2267 N N . ILE A 1 282 ? -97.925 -16.287 -0.243 1.00 27.02 393 ILE A N 1
ATOM 2268 C CA . ILE A 1 282 ? -98.941 -15.789 -1.160 1.00 24.12 393 ILE A CA 1
ATOM 2269 C C . ILE A 1 282 ? -98.500 -16.020 -2.592 1.00 25.44 393 ILE A C 1
ATOM 2270 O O . ILE A 1 282 ? -99.202 -16.668 -3.377 1.00 30.14 393 ILE A O 1
ATOM 2275 N N . LYS A 1 283 ? -97.295 -15.565 -2.935 1.00 25.48 394 LYS A N 1
ATOM 2276 C CA . LYS A 1 283 ? -96.832 -15.734 -4.309 1.00 27.55 394 LYS A CA 1
ATOM 2277 C C . LYS A 1 283 ? -96.742 -17.211 -4.694 1.00 24.37 394 LYS A C 1
ATOM 2278 O O . LYS A 1 283 ? -97.083 -17.575 -5.821 1.00 27.70 394 LYS A O 1
ATOM 2284 N N . ASP A 1 284 ? -96.323 -18.087 -3.774 1.00 22.41 395 ASP A N 1
ATOM 2285 C CA . ASP A 1 284 ? -96.306 -19.511 -4.117 1.00 27.09 395 ASP A CA 1
ATOM 2286 C C . ASP A 1 284 ? -97.713 -20.017 -4.440 1.00 29.27 395 ASP A C 1
ATOM 2287 O O . ASP A 1 284 ? -97.898 -20.800 -5.379 1.00 28.11 395 ASP A O 1
ATOM 2292 N N . VAL A 1 285 ? -98.722 -19.565 -3.689 1.00 26.02 396 VAL A N 1
ATOM 2293 C CA . VAL A 1 285 ? -100.076 -20.038 -3.946 1.00 25.08 396 VAL A CA 1
ATOM 2294 C C . VAL A 1 285 ? -100.604 -19.480 -5.258 1.00 23.86 396 VAL A C 1
ATOM 2295 O O . VAL A 1 285 ? -101.242 -20.202 -6.030 1.00 27.47 396 VAL A O 1
ATOM 2299 N N . LEU A 1 286 ? -100.333 -18.204 -5.548 1.00 22.64 397 LEU A N 1
ATOM 2300 C CA . LEU A 1 286 ? -100.782 -17.635 -6.817 1.00 26.12 397 LEU A CA 1
ATOM 2301 C C . LEU A 1 286 ? -100.137 -18.328 -8.002 1.00 27.32 397 LEU A C 1
ATOM 2302 O O . LEU A 1 286 ? -100.757 -18.431 -9.068 1.00 28.47 397 LEU A O 1
ATOM 2307 N N . LYS A 1 287 ? -98.910 -18.828 -7.848 1.00 28.58 398 LYS A N 1
ATOM 2308 C CA . LYS A 1 287 ? -98.307 -19.520 -8.980 1.00 29.52 398 LYS A CA 1
ATOM 2309 C C . LYS A 1 287 ? -99.035 -20.827 -9.263 1.00 29.49 398 LYS A C 1
ATOM 2310 O O . LYS A 1 287 ? -99.274 -21.169 -10.423 1.00 28.77 398 LYS A O 1
ATOM 2316 N N . GLU A 1 288 ? -99.432 -21.557 -8.223 1.00 27.98 399 GLU A N 1
ATOM 2317 C CA . GLU A 1 288 ? -100.276 -22.734 -8.437 1.00 28.54 399 GLU A CA 1
ATOM 2318 C C . GLU A 1 288 ? -101.645 -22.347 -8.997 1.00 28.49 399 GLU A C 1
ATOM 2319 O O . GLU A 1 288 ? -102.137 -22.988 -9.929 1.00 26.75 399 GLU A O 1
ATOM 2325 N N . ILE A 1 289 ? -102.275 -21.305 -8.442 1.00 26.89 400 ILE A N 1
ATOM 2326 C CA . ILE A 1 289 ? -103.572 -20.856 -8.945 1.00 23.39 400 ILE A CA 1
ATOM 2327 C C . ILE A 1 289 ? -103.502 -20.561 -10.439 1.00 25.40 400 ILE A C 1
ATOM 2328 O O . ILE A 1 289 ? -104.455 -20.821 -11.182 1.00 27.74 400 ILE A O 1
ATOM 2333 N N . SER A 1 290 ? -102.379 -20.005 -10.907 1.00 27.82 401 SER A N 1
ATOM 2334 C CA . SER A 1 290 ? -102.274 -19.648 -12.320 1.00 27.21 401 SER A CA 1
ATOM 2335 C C . SER A 1 290 ? -102.263 -20.858 -13.248 1.00 27.54 401 SER A C 1
ATOM 2336 O O . SER A 1 290 ? -102.443 -20.682 -14.449 1.00 30.36 401 SER A O 1
ATOM 2339 N N . THR A 1 291 ? -102.049 -22.066 -12.742 1.00 26.71 402 THR A N 1
ATOM 2340 C CA . THR A 1 291 ? -102.152 -23.263 -13.565 1.00 32.54 402 THR A CA 1
ATOM 2341 C C . THR A 1 291 ? -103.568 -23.840 -13.589 1.00 31.64 402 THR A C 1
ATOM 2342 O O . THR A 1 291 ? -103.813 -24.817 -14.301 1.00 31.00 402 THR A O 1
ATOM 2346 N N . LEU A 1 292 ? -104.490 -23.282 -12.815 1.00 28.69 403 LEU A N 1
ATOM 2347 C CA . LEU A 1 292 ? -105.872 -23.741 -12.832 1.00 28.93 403 LEU A CA 1
ATOM 2348 C C . LEU A 1 292 ? -106.585 -23.291 -14.108 1.00 29.16 403 LEU A C 1
ATOM 2349 O O . LEU A 1 292 ? -106.248 -22.272 -14.717 1.00 32.89 403 LEU A O 1
ATOM 2354 N N . SER A 1 293 ? -107.589 -24.055 -14.508 1.00 30.64 404 SER A N 1
ATOM 2355 C CA . SER A 1 293 ? -108.331 -23.759 -15.726 1.00 38.85 404 SER A CA 1
ATOM 2356 C C . SER A 1 293 ? -109.521 -22.859 -15.412 1.00 39.08 404 SER A C 1
ATOM 2357 O O . SER A 1 293 ? -110.427 -23.252 -14.665 1.00 46.15 404 SER A O 1
ATOM 2360 N N . GLY A 1 294 ? -109.530 -21.666 -15.987 1.00 30.63 405 GLY A N 1
ATOM 2361 C CA . GLY A 1 294 ? -110.695 -20.817 -15.867 1.00 31.20 405 GLY A CA 1
ATOM 2362 C C . GLY A 1 294 ? -110.651 -19.801 -14.748 1.00 28.94 405 GLY A C 1
ATOM 2363 O O . GLY A 1 294 ? -110.137 -20.069 -13.655 1.00 25.59 405 GLY A O 1
ATOM 2364 N N . SER A 1 295 ? -111.226 -18.628 -15.013 1.00 28.29 406 SER A N 1
ATOM 2365 C CA . SER A 1 295 ? -111.213 -17.565 -14.017 1.00 27.90 406 SER A CA 1
ATOM 2366 C C . SER A 1 295 ? -112.008 -17.938 -12.774 1.00 25.80 406 SER A C 1
ATOM 2367 O O . SER A 1 295 ? -111.625 -17.548 -11.666 1.00 28.19 406 SER A O 1
ATOM 2370 N N . LEU A 1 296 ? -113.102 -18.687 -12.933 1.00 25.91 407 LEU A N 1
ATOM 2371 C CA . LEU A 1 296 ? -113.979 -19.008 -11.806 1.00 25.18 407 LEU A CA 1
ATOM 2372 C C . LEU A 1 296 ? -113.240 -19.813 -10.739 1.00 23.87 407 LEU A C 1
ATOM 2373 O O . LEU A 1 296 ? -113.247 -19.463 -9.553 1.00 20.43 407 LEU A O 1
ATOM 2378 N N . GLU A 1 297 ? -112.604 -20.908 -11.147 1.00 26.83 408 GLU A N 1
ATOM 2379 C CA . GLU A 1 297 ? -111.788 -21.679 -10.214 1.00 25.87 408 GLU A CA 1
ATOM 2380 C C . GLU A 1 297 ? -110.680 -20.818 -9.623 1.00 25.44 408 GLU A C 1
ATOM 2381 O O . GLU A 1 297 ? -110.426 -20.866 -8.415 1.00 25.87 408 GLU A O 1
ATOM 2387 N N . GLN A 1 298 ? -110.027 -19.998 -10.450 1.00 22.94 409 GLN A N 1
ATOM 2388 C CA . GLN A 1 298 ? -108.970 -19.147 -9.911 1.00 24.21 409 GLN A CA 1
ATOM 2389 C C . GLN A 1 298 ? -109.528 -18.179 -8.886 1.00 26.23 409 GLN A C 1
ATOM 2390 O O . GLN A 1 298 ? -108.965 -18.031 -7.793 1.00 23.35 409 GLN A O 1
ATOM 2396 N N . GLU A 1 299 ? -110.669 -17.551 -9.204 1.00 24.74 410 GLU A N 1
ATOM 2397 C CA . GLU A 1 299 ? -111.224 -16.534 -8.329 1.00 18.61 410 GLU A CA 1
ATOM 2398 C C . GLU A 1 299 ? -111.579 -17.118 -6.971 1.00 22.37 410 GLU A C 1
ATOM 2399 O O . GLU A 1 299 ? -111.406 -16.464 -5.935 1.00 24.09 410 GLU A O 1
ATOM 2405 N N . VAL A 1 300 ? -112.029 -18.370 -6.951 1.00 22.23 411 VAL A N 1
ATOM 2406 C CA . VAL A 1 300 ? -112.431 -18.982 -5.696 1.00 21.44 411 VAL A CA 1
ATOM 2407 C C . VAL A 1 300 ? -111.279 -18.967 -4.711 1.00 23.04 411 VAL A C 1
ATOM 2408 O O . VAL A 1 300 ? -111.458 -18.665 -3.521 1.00 25.58 411 VAL A O 1
ATOM 2412 N N . TYR A 1 301 ? -110.078 -19.286 -5.184 1.00 22.36 412 TYR A N 1
ATOM 2413 C CA . TYR A 1 301 ? -108.947 -19.389 -4.277 1.00 20.38 412 TYR A CA 1
ATOM 2414 C C . TYR A 1 301 ? -108.279 -18.048 -4.040 1.00 20.33 412 TYR A C 1
ATOM 2415 O O . TYR A 1 301 ? -107.833 -17.788 -2.923 1.00 22.86 412 TYR A O 1
ATOM 2424 N N . VAL A 1 302 ? -108.253 -17.169 -5.044 1.00 18.09 413 VAL A N 1
ATOM 2425 C CA . VAL A 1 302 ? -107.808 -15.801 -4.807 1.00 19.04 413 VAL A CA 1
ATOM 2426 C C . VAL A 1 302 ? -108.601 -15.164 -3.672 1.00 23.05 413 VAL A C 1
ATOM 2427 O O . VAL A 1 302 ? -108.050 -14.410 -2.858 1.00 24.94 413 VAL A O 1
ATOM 2431 N N . LYS A 1 303 ? -109.896 -15.488 -3.573 1.00 20.52 414 LYS A N 1
ATOM 2432 C CA . LYS A 1 303 ? -110.745 -14.904 -2.536 1.00 20.75 414 LYS A CA 1
ATOM 2433 C C . LYS A 1 303 ? -110.367 -15.374 -1.133 1.00 21.49 414 LYS A C 1
ATOM 2434 O O . LYS A 1 303 ? -110.445 -14.598 -0.179 1.00 25.97 414 LYS A O 1
ATOM 2440 N N . GLN A 1 304 ? -109.988 -16.641 -0.969 1.00 22.80 415 GLN A N 1
ATOM 2441 C CA . GLN A 1 304 ? -109.473 -17.090 0.325 1.00 21.33 415 GLN A CA 1
ATOM 2442 C C . GLN A 1 304 ? -108.227 -16.309 0.728 1.00 24.35 415 GLN A C 1
ATOM 2443 O O . GLN A 1 304 ? -108.070 -15.941 1.897 1.00 27.08 415 GLN A O 1
ATOM 2449 N N . LEU A 1 305 ? -107.322 -16.055 -0.223 1.00 22.54 416 LEU A N 1
ATOM 2450 C CA . LEU A 1 305 ? -106.127 -15.287 0.100 1.00 23.79 416 LEU A CA 1
ATOM 2451 C C . LEU A 1 305 ? -106.504 -13.865 0.471 1.00 25.69 416 LEU A C 1
ATOM 2452 O O . LEU A 1 305 ? -106.047 -13.341 1.495 1.00 26.32 416 LEU A O 1
ATOM 2457 N N . ALA A 1 306 ? -107.355 -13.232 -0.346 1.00 23.69 417 ALA A N 1
ATOM 2458 C CA . ALA A 1 306 ? -107.820 -11.883 -0.043 1.00 25.94 417 ALA A CA 1
ATOM 2459 C C . ALA A 1 306 ? -108.442 -11.815 1.335 1.00 26.85 417 ALA A C 1
ATOM 2460 O O . ALA A 1 306 ? -108.268 -10.828 2.055 1.00 30.42 417 ALA A O 1
ATOM 2462 N N . SER A 1 307 ? -109.156 -12.857 1.727 1.00 25.83 418 SER A N 1
ATOM 2463 C CA . SER A 1 307 ? -109.883 -12.808 2.978 1.00 25.08 418 SER A CA 1
ATOM 2464 C C . SER A 1 307 ? -108.974 -13.080 4.165 1.00 27.66 418 SER A C 1
ATOM 2465 O O . SER A 1 307 ? -108.978 -12.323 5.136 1.00 34.25 418 SER A O 1
ATOM 2468 N N . GLU A 1 308 ? -108.191 -14.155 4.104 1.00 24.79 419 GLU A N 1
ATOM 2469 C CA . GLU A 1 308 ? -107.330 -14.502 5.231 1.00 26.03 419 GLU A CA 1
ATOM 2470 C C . GLU A 1 308 ? -106.306 -13.415 5.539 1.00 29.81 419 GLU A C 1
ATOM 2471 O O . GLU A 1 308 ? -105.947 -13.226 6.706 1.00 35.52 419 GLU A O 1
ATOM 2477 N N . PHE A 1 309 ? -105.816 -12.690 4.529 1.00 25.64 420 PHE A N 1
ATOM 2478 C CA . PHE A 1 309 ? -104.774 -11.695 4.765 1.00 27.80 420 PHE A CA 1
ATOM 2479 C C . PHE A 1 309 ? -105.263 -10.259 4.639 1.00 29.95 420 PHE A C 1
ATOM 2480 O O . PHE A 1 309 ? -104.460 -9.333 4.796 1.00 30.52 420 PHE A O 1
ATOM 2488 N N . SER A 1 310 ? -106.554 -10.046 4.389 1.00 28.24 421 SER A N 1
ATOM 2489 C CA . SER A 1 310 ? -107.095 -8.705 4.193 1.00 31.64 421 SER A CA 1
ATOM 2490 C C . SER A 1 310 ? -106.296 -7.969 3.124 1.00 27.69 421 SER A C 1
ATOM 2491 O O . SER A 1 310 ? -105.815 -6.859 3.329 1.00 33.03 421 SER A O 1
ATOM 2494 N N . LEU A 1 311 ? -106.120 -8.613 1.983 1.00 27.00 422 LEU A N 1
ATOM 2495 C CA . LEU A 1 311 ? -105.470 -7.982 0.847 1.00 30.09 422 LEU A CA 1
ATOM 2496 C C . LEU A 1 311 ? -106.517 -7.748 -0.227 1.00 28.61 422 LEU A C 1
ATOM 2497 O O . LEU A 1 311 ? -107.490 -8.495 -0.331 1.00 30.47 422 LEU A O 1
ATOM 2502 N N . SER A 1 312 ? -106.344 -6.671 -0.984 1.00 26.08 423 SER A N 1
ATOM 2503 C CA . SER A 1 312 ? -107.242 -6.422 -2.093 1.00 28.93 423 SER A CA 1
ATOM 2504 C C . SER A 1 312 ? -107.062 -7.519 -3.129 1.00 31.88 423 SER A C 1
ATOM 2505 O O . SER A 1 312 ? -105.955 -8.044 -3.324 1.00 28.96 423 SER A O 1
ATOM 2508 N N . GLN A 1 313 ? -108.164 -7.876 -3.789 1.00 30.43 424 GLN A N 1
ATOM 2509 C CA . GLN A 1 313 ? -108.062 -8.817 -4.900 1.00 32.07 424 GLN A CA 1
ATOM 2510 C C . GLN A 1 313 ? -107.354 -8.194 -6.092 1.00 30.31 424 GLN A C 1
ATOM 2511 O O . GLN A 1 313 ? -106.741 -8.916 -6.891 1.00 31.60 424 GLN A O 1
ATOM 2517 N N . GLU A 1 314 ? -107.426 -6.867 -6.231 1.00 29.16 425 GLU A N 1
ATOM 2518 C CA . GLU A 1 314 ? -106.771 -6.218 -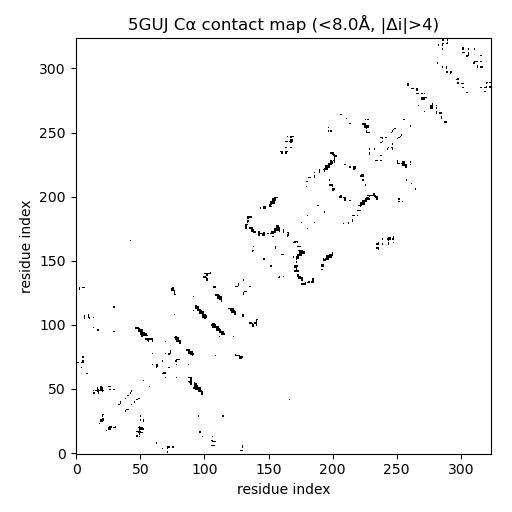7.360 1.00 31.53 425 GLU A CA 1
ATOM 2519 C C . GLU A 1 314 ? -105.279 -6.510 -7.364 1.00 32.50 425 GLU A C 1
ATOM 2520 O O . GLU A 1 314 ? -104.699 -6.793 -8.420 1.00 36.29 425 GLU A O 1
ATOM 2526 N N . SER A 1 315 ? -104.636 -6.481 -6.194 1.00 29.47 426 SER A N 1
ATOM 2527 C CA . SER A 1 315 ? -103.186 -6.662 -6.211 1.00 30.39 426 SER A CA 1
ATOM 2528 C C . SER A 1 315 ? -102.807 -8.137 -6.276 1.00 29.79 426 SER A C 1
ATOM 2529 O O . SER A 1 315 ? -101.794 -8.486 -6.900 1.00 29.32 426 SER A O 1
ATOM 2532 N N . LEU A 1 316 ? -103.627 -9.017 -5.690 1.00 30.45 427 LEU A N 1
ATOM 2533 C CA . LEU A 1 316 ? -103.449 -10.452 -5.890 1.00 23.76 427 LEU A CA 1
ATOM 2534 C C . LEU A 1 316 ? -103.634 -10.840 -7.357 1.00 26.35 427 LEU A C 1
ATOM 2535 O O . LEU A 1 316 ? -102.902 -11.685 -7.881 1.00 25.14 427 LEU A O 1
ATOM 2540 N N . THR A 1 317 ? -104.613 -10.230 -8.035 1.00 27.93 428 THR A N 1
ATOM 2541 C CA . THR A 1 317 ? -104.858 -10.494 -9.452 1.00 23.32 428 THR A CA 1
ATOM 2542 C C . THR A 1 317 ? -103.749 -9.935 -10.330 1.00 29.97 428 THR A C 1
ATOM 2543 O O . THR A 1 317 ? -103.358 -10.555 -11.325 1.00 32.98 428 THR A O 1
ATOM 2547 N N . GLU A 1 318 ? -103.244 -8.749 -9.994 1.00 32.97 429 GLU A N 1
ATOM 2548 C CA . GLU A 1 318 ? -102.091 -8.214 -10.705 1.00 31.79 429 GLU A CA 1
ATOM 2549 C C . GLU A 1 318 ? -100.889 -9.148 -10.583 1.00 32.75 429 GLU A C 1
ATOM 2550 O O . GLU A 1 318 ? -100.156 -9.359 -11.559 1.00 36.93 429 GLU A O 1
ATOM 2556 N N . GLN A 1 319 ? -100.676 -9.729 -9.397 1.00 28.47 430 GLN A N 1
ATOM 2557 C CA . GLN A 1 319 ? -99.552 -10.644 -9.223 1.00 26.61 430 GLN A CA 1
ATOM 2558 C C . GLN A 1 319 ? -99.813 -11.971 -9.915 1.00 32.08 430 GLN A C 1
ATOM 2559 O O . GLN A 1 319 ? -98.876 -12.611 -10.409 1.00 30.93 430 GLN A O 1
ATOM 2565 N N . LEU A 1 320 ? -101.077 -12.397 -9.966 1.00 33.82 431 LEU A N 1
ATOM 2566 C CA . LEU A 1 320 ? -101.426 -13.608 -10.705 1.00 31.73 431 LEU A CA 1
ATOM 2567 C C . LEU A 1 320 ? -101.073 -13.479 -12.186 1.00 33.04 431 LEU A C 1
ATOM 2568 O O . LEU A 1 320 ? -100.490 -14.398 -12.764 1.00 37.10 431 LEU A O 1
ATOM 2573 N N . SER A 1 321 ? -101.409 -12.337 -12.814 1.00 33.72 432 SER A N 1
ATOM 2574 C CA . SER A 1 321 ? -101.124 -12.140 -14.240 1.00 37.25 432 SER A CA 1
ATOM 2575 C C . SER A 1 321 ? -99.642 -12.250 -14.542 1.00 37.60 432 SER A C 1
ATOM 2576 O O . SER A 1 321 ? -99.271 -12.696 -15.630 1.00 43.41 432 SER A O 1
ATOM 2579 N N . VAL A 1 322 ? -98.784 -11.821 -13.613 1.00 38.55 433 VAL A N 1
ATOM 2580 C CA . VAL A 1 322 ? -97.343 -11.964 -13.803 1.00 38.84 433 VAL A CA 1
ATOM 2581 C C . VAL A 1 322 ? -96.988 -13.416 -14.068 1.00 41.30 433 VAL A C 1
ATOM 2582 O O . VAL A 1 322 ? -96.269 -13.735 -15.022 1.00 45.17 433 VAL A O 1
ATOM 2586 N N . PHE A 1 323 ? -97.521 -14.323 -13.249 1.00 41.30 434 PHE A N 1
ATOM 2587 C CA . PHE A 1 323 ? -97.187 -15.738 -13.379 1.00 43.00 434 PHE A CA 1
ATOM 2588 C C . PHE A 1 323 ? -97.766 -16.371 -14.635 1.00 43.78 434 PHE A C 1
ATOM 2589 O O . PHE A 1 323 ? -97.245 -17.400 -15.083 1.00 45.34 434 PHE A O 1
ATOM 2597 N N . SER A 1 324 ? -98.808 -15.782 -15.224 1.00 45.23 435 SER A N 1
ATOM 2598 C CA . SER A 1 324 ? -99.430 -16.361 -16.420 1.00 49.89 435 SER A CA 1
ATOM 2599 C C . SER A 1 324 ? -99.064 -15.592 -17.698 1.00 52.49 435 SER A C 1
ATOM 2600 O O . SER A 1 324 ? -97.887 -15.296 -17.958 1.00 56.01 435 SER A O 1
#

Radius of gyration: 23.25 Å; Cα contacts (8 Å, |Δi|>4): 543; chains: 1; bounding box: 49×76×38 Å

Organism: Bacillus subtilis (strain 168) (NCBI:txid224308)